Protein AF-0000000087379582 (afdb_homodimer)

Nearest PDB structures (foldseek):
  3cpk-assembly1_A  TM=9.142E-01  e=5.337E-11  Bordetella parapertussis 12822
  2fi9-assembly1_A  TM=9.202E-01  e=1.035E-08  Bartonella henselae str. Houston-1
  2k2e-assembly1_A  TM=7.831E-01  e=1.746E-10  Bordetella pertussis Tohama I
  2gm2-assembly1_A  TM=8.208E-01  e=3.165E-09  Xanthomonas campestris pv. campestris str. ATCC 33913
  2fvt-assembly1_A  TM=8.151E-01  e=2.603E-08  Rhodopseudomonas palustris

InterPro domains:
  IPR007523 NDUFAF3/Mth938 domain-containing protein [PF04430] (20-128)
  IPR007523 NDUFAF3/Mth938 domain-containing protein [PTHR21192] (1-132)
  IPR034095 NADH dehydrogenase [ubiquinone] 1 alpha subcomplex assembly factor 3 [cd05125] (20-130)
  IPR036748 MTH938-like superfamily [G3DSA:3.40.1230.10] (15-131)
  IPR036748 MTH938-like superfamily [SSF64076] (8-130)

Organism: NCBI:txid433684

Secondary structure (DSSP, 8-state):
-------------S-----EEEEETTEEEETTEEEES-EEEETTEEEEE---SGGG--HHHHGGGTSEESPPSEEEEE-SSS-----HHHHHHHHHTT-EEEEE-HHHHHHHHHHHHHTT--EEEEE-------THHHHT-/-------------S-----EEEEETTEEEETTEEEES-EEEETTEEEEE---SGGG--HHHHGGGTSEESPPSEEEEE-SSS-----HHHHHHHHHTT-EEEEE-HHHHHHHHHHHHHTT--EEEEE-------SHHHHT-

pLDDT: mean 84.92, std 22.25, range [19.59, 98.81]

Sequence (282 aa):
MYQRTTVTIMQKEQDNRILIQSYSPQGFNIDGNRVFGPCALLPPAILQWKVGTYKDITEESLSLFHMLEPKIEILVLGTGAKVERINPTVLAMLKKKGIAVEIQDTPNACATFNFLTSERRVAAAALIPPQVSTALDLMREMYQRTTVTIMQKEQDNRILIQSYSPQGFNIDGNRVFGPCALLPPAILQWKVGTYKDITEESLSLFHMLEPKIEILVLGTGAKVERINPTVLAMLKKKGIAVEIQDTPNACATFNFLTSERRVAAAALIPPQVSTALDLMRE

Foldseek 3Di:
DPPPQPFDDDDPDVQLFKAWDDADLQATQINNDTGGFKWKFQTPGIGHQPDAALVRDALVSCVVQLVDDDHAQEEEEAGAQFFDDHDVVSQVVCVVSNYHYHTGHQVVSSVVSNVCRVVVHRYMYIHGGHNPPPPVVVVVD/DPPPQPFDDDDPDPQLFKAWDDADLQATQINNDTGGFKWKFQTPGIGHQPDAALVRDALVSCVVQLVDDDHAQEEEEAGAQFFDDHDVVSQVVCVVSNYHYHTGHQVVSSVVSNVCRVVVHRYMYIHGGHNPPCPVVVVVD

Radius of gyration: 19.37 Å; Cα contacts (8 Å, |Δi|>4): 657; chains: 2; bounding box: 49×62×45 Å

Structure (mmCIF, N/CA/C/O backbone):
data_AF-0000000087379582-model_v1
#
loop_
_entity.id
_entity.type
_entity.pdbx_description
1 polymer 'NADH dehydrogenase'
#
loop_
_atom_site.group_PDB
_atom_site.id
_atom_site.type_symbol
_atom_site.label_atom_id
_atom_site.label_alt_id
_atom_site.label_comp_id
_atom_site.label_asym_id
_atom_site.label_entity_id
_atom_site.label_seq_id
_atom_site.pdbx_PDB_ins_code
_atom_site.Cartn_x
_atom_site.Cartn_y
_atom_site.Cartn_z
_atom_site.occupancy
_atom_site.B_iso_or_equiv
_atom_site.auth_seq_id
_atom_site.auth_comp_id
_atom_site.auth_asym_id
_atom_site.auth_atom_id
_atom_site.pdbx_PDB_model_num
ATOM 1 N N . MET A 1 1 ? -24.25 7.223 1.409 1 19.81 1 MET A N 1
ATOM 2 C CA . MET A 1 1 ? -23.438 8.008 0.487 1 19.81 1 MET A CA 1
ATOM 3 C C . MET A 1 1 ? -22 7.504 0.468 1 19.81 1 MET A C 1
ATOM 5 O O . MET A 1 1 ? -21.312 7.543 1.489 1 19.81 1 MET A O 1
ATOM 9 N N . TYR A 1 2 ? -21.734 6.438 -0.179 1 24.27 2 TYR A N 1
ATOM 10 C CA . TYR A 1 2 ? -20.469 5.715 -0.147 1 24.27 2 TYR A CA 1
ATOM 11 C C . TYR A 1 2 ? -19.328 6.582 -0.672 1 24.27 2 TYR A C 1
ATOM 13 O O . TYR A 1 2 ? -19.453 7.195 -1.733 1 24.27 2 TYR A O 1
ATOM 21 N N . GLN A 1 3 ? -18.797 7.359 0.245 1 27.91 3 GLN A N 1
ATOM 22 C CA . GLN A 1 3 ? -17.719 8.273 -0.139 1 27.91 3 GLN A CA 1
ATOM 23 C C . GLN A 1 3 ? -16.656 7.551 -0.964 1 27.91 3 GLN A C 1
ATOM 25 O O . GLN A 1 3 ? -16.125 6.52 -0.543 1 27.91 3 GLN A O 1
ATOM 30 N N . ARG A 1 4 ? -16.766 7.762 -2.27 1 29.09 4 ARG A N 1
ATOM 31 C CA . ARG A 1 4 ? -16 7.195 -3.373 1 29.09 4 ARG A CA 1
ATOM 32 C C . ARG A 1 4 ? -14.5 7.414 -3.166 1 29.09 4 ARG A C 1
ATOM 34 O O . ARG A 1 4 ? -14.047 8.555 -3.051 1 29.09 4 ARG A O 1
ATOM 41 N N . THR A 1 5 ? -13.984 6.605 -2.41 1 32.38 5 THR A N 1
ATOM 42 C CA . THR A 1 5 ? -12.531 6.703 -2.266 1 32.38 5 THR A CA 1
ATOM 43 C C . THR A 1 5 ? -11.844 6.562 -3.619 1 32.38 5 THR A C 1
ATOM 45 O O . THR A 1 5 ? -11.984 5.535 -4.289 1 32.38 5 THR A O 1
ATOM 48 N N . THR A 1 6 ? -11.734 7.715 -4.344 1 32.22 6 THR A N 1
ATOM 49 C CA . THR A 1 6 ? -11.109 7.645 -5.664 1 32.22 6 THR A CA 1
ATOM 50 C C . THR A 1 6 ? -9.609 7.383 -5.539 1 32.22 6 THR A C 1
ATOM 52 O O . THR A 1 6 ? -8.914 8.078 -4.793 1 32.22 6 THR A O 1
ATOM 55 N N . VAL A 1 7 ? -9.195 6.148 -5.547 1 34.75 7 VAL A N 1
ATOM 56 C CA . VAL A 1 7 ? -7.773 5.852 -5.617 1 34.75 7 VAL A CA 1
ATOM 57 C C . VAL A 1 7 ? -7.254 6.148 -7.023 1 34.75 7 VAL A C 1
ATOM 59 O O . VAL A 1 7 ? -7.832 5.695 -8.016 1 34.75 7 VAL A O 1
ATOM 62 N N . THR A 1 8 ? -6.695 7.387 -7.332 1 37.25 8 THR A N 1
ATOM 63 C CA . THR A 1 8 ? -6.176 7.773 -8.641 1 37.25 8 THR A CA 1
ATOM 64 C C . THR A 1 8 ? -4.844 7.082 -8.922 1 37.25 8 THR A C 1
ATOM 66 O O . THR A 1 8 ? -3.932 7.121 -8.094 1 37.25 8 THR A O 1
ATOM 69 N N . ILE A 1 9 ? -4.887 6.09 -9.734 1 40.5 9 ILE A N 1
ATOM 70 C CA . ILE A 1 9 ? -3.721 5.406 -10.289 1 40.5 9 ILE A CA 1
ATOM 71 C C . ILE A 1 9 ? -2.922 6.367 -11.156 1 40.5 9 ILE A C 1
ATOM 73 O O . ILE A 1 9 ? -3.494 7.102 -11.969 1 40.5 9 ILE A O 1
ATOM 77 N N . MET A 1 10 ? -1.881 6.938 -10.688 1 40.59 10 MET A N 1
ATOM 78 C CA . MET A 1 10 ? -1.075 7.867 -11.477 1 40.59 10 MET A CA 1
ATOM 79 C C . MET A 1 10 ? -0.376 7.145 -12.625 1 40.59 10 MET A C 1
ATOM 81 O O . MET A 1 10 ? 0.04 5.992 -12.477 1 40.59 10 MET A O 1
ATOM 85 N N . GLN A 1 11 ? -0.833 7.43 -13.75 1 41.09 11 GLN A N 1
ATOM 86 C CA . GLN A 1 11 ? -0.329 7.016 -15.055 1 41.09 11 GLN A CA 1
ATOM 87 C C . GLN A 1 11 ? 1.17 7.273 -15.172 1 41.09 11 GLN A C 1
ATOM 89 O O . GLN A 1 11 ? 1.696 8.203 -14.555 1 41.09 11 GLN A O 1
ATOM 94 N N . LYS A 1 12 ? 1.808 6.27 -15.852 1 42.56 12 LYS A N 1
ATOM 95 C CA . LYS A 1 12 ? 3.193 6.246 -16.312 1 42.56 12 LYS A CA 1
ATOM 96 C C . LYS A 1 12 ? 3.602 7.59 -16.906 1 42.56 12 LYS A C 1
ATOM 98 O O . LYS A 1 12 ? 3.402 7.84 -18.094 1 42.56 12 LYS A O 1
ATOM 103 N N . GLU A 1 13 ? 2.98 8.617 -16.547 1 42.88 13 GLU A N 1
ATOM 104 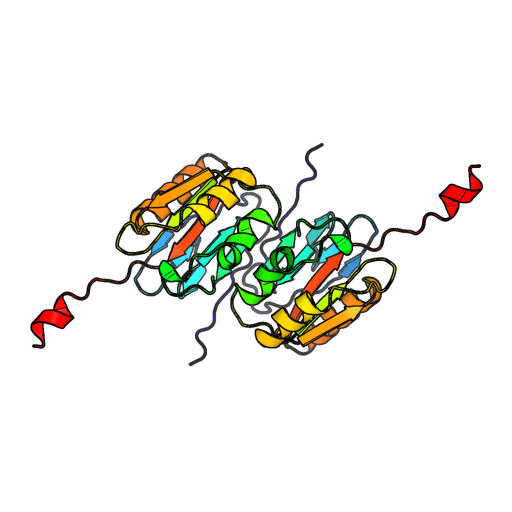C CA . GLU A 1 13 ? 3.699 9.648 -17.281 1 42.88 13 GLU A CA 1
ATOM 105 C C . GLU A 1 13 ? 5.168 9.695 -16.875 1 42.88 13 GLU A C 1
ATOM 107 O O . GLU A 1 13 ? 5.531 9.234 -15.789 1 42.88 13 GLU A O 1
ATOM 112 N N . GLN A 1 14 ? 6.094 10.055 -17.797 1 49.22 14 GLN A N 1
ATOM 113 C CA . GLN A 1 14 ? 7.535 10.273 -17.719 1 49.22 14 GLN A CA 1
ATOM 114 C C . GLN A 1 14 ? 7.938 10.812 -16.344 1 49.22 14 GLN A C 1
ATOM 116 O O . GLN A 1 14 ? 9.031 10.531 -15.859 1 49.22 14 GLN A O 1
ATOM 121 N N . ASP A 1 15 ? 7.098 11.617 -15.68 1 56.16 15 ASP A N 1
ATOM 122 C CA . ASP A 1 15 ? 7.473 12.227 -14.406 1 56.16 15 ASP A CA 1
ATOM 123 C C . ASP A 1 15 ? 6.648 11.641 -13.258 1 56.16 15 ASP A C 1
ATOM 125 O O . ASP A 1 15 ? 5.438 11.844 -13.188 1 56.16 15 ASP A O 1
ATOM 129 N N . ASN A 1 16 ? 7.055 10.539 -12.609 1 63.5 16 ASN A N 1
ATOM 130 C CA . ASN A 1 16 ? 6.504 9.766 -11.5 1 63.5 16 ASN A CA 1
ATOM 131 C C . ASN A 1 16 ? 6.309 10.633 -10.258 1 63.5 16 ASN A C 1
ATOM 133 O O . ASN A 1 16 ? 6.141 10.109 -9.156 1 63.5 16 ASN A O 1
ATOM 137 N N . ARG A 1 17 ? 6.363 11.969 -10.633 1 76.81 17 ARG A N 1
ATOM 138 C CA . ARG A 1 17 ? 6.273 12.852 -9.477 1 76.81 17 ARG A CA 1
ATOM 139 C C . ARG A 1 17 ? 4.828 13.273 -9.219 1 76.81 17 ARG A C 1
ATOM 141 O O . ARG A 1 17 ? 4.051 13.445 -10.156 1 76.81 17 ARG A O 1
ATOM 148 N N . ILE A 1 18 ? 4.434 13.188 -7.945 1 88.38 18 ILE A N 1
ATOM 149 C CA . ILE A 1 18 ? 3.129 13.703 -7.547 1 88.38 18 ILE A CA 1
ATOM 150 C C . ILE A 1 18 ? 3.312 14.898 -6.613 1 88.38 18 ILE A C 1
ATOM 152 O O . ILE A 1 18 ? 4.262 14.938 -5.828 1 88.38 18 ILE A O 1
ATOM 156 N N . LEU A 1 19 ? 2.488 15.906 -6.859 1 93.69 19 LEU A N 1
ATOM 157 C CA . LEU A 1 19 ? 2.545 17.109 -6.031 1 93.69 19 LEU A CA 1
ATOM 158 C C . LEU A 1 19 ? 1.223 17.328 -5.309 1 93.69 19 LEU A C 1
ATOM 160 O O . LEU A 1 19 ? 0.152 17.156 -5.895 1 93.69 19 LEU A O 1
ATOM 164 N N . ILE A 1 20 ? 1.386 17.625 -4.082 1 96.69 20 ILE A N 1
ATOM 165 C CA . ILE A 1 20 ? 0.205 18.016 -3.318 1 96.69 20 ILE A CA 1
ATOM 166 C C . ILE A 1 20 ? -0.175 19.453 -3.654 1 96.69 20 ILE A C 1
ATOM 168 O O . ILE A 1 20 ? 0.582 20.391 -3.369 1 96.69 20 ILE A O 1
ATOM 172 N N . GLN A 1 21 ? -1.342 19.594 -4.145 1 96.75 21 GLN A N 1
ATOM 173 C CA . GLN A 1 21 ? -1.765 20.922 -4.605 1 96.75 21 GLN A CA 1
ATOM 174 C C . GLN A 1 21 ? -2.5 21.672 -3.506 1 96.75 21 GLN A C 1
ATOM 176 O O . GLN A 1 21 ? -2.361 22.891 -3.385 1 96.75 21 GLN A O 1
ATOM 181 N N . SER A 1 22 ? -3.314 20.922 -2.764 1 97.56 22 SER A N 1
ATOM 182 C CA . SER A 1 22 ? -4.062 21.562 -1.686 1 97.56 22 SER A CA 1
ATOM 183 C C . SER A 1 22 ? -4.504 20.547 -0.64 1 97.56 22 SER A C 1
ATOM 185 O O . SER A 1 22 ? -4.406 19.328 -0.863 1 97.56 22 SER A O 1
ATOM 187 N N . TYR A 1 23 ? -4.906 21.078 0.518 1 97.44 23 TYR A N 1
ATOM 188 C CA . TYR A 1 23 ? -5.453 20.281 1.607 1 97.44 23 TYR A CA 1
ATOM 189 C C . TYR A 1 23 ? -6.617 21 2.279 1 97.44 23 TYR A C 1
ATOM 191 O O . TYR A 1 23 ? -6.73 22.219 2.191 1 97.44 23 TYR A O 1
ATOM 199 N N . SER A 1 24 ? -7.461 20.25 2.869 1 95.75 24 SER A N 1
ATOM 200 C CA . SER A 1 24 ? -8.609 20.719 3.643 1 95.75 24 SER A CA 1
ATOM 201 C C . SER A 1 24 ? -8.969 19.719 4.746 1 95.75 24 SER A C 1
ATOM 203 O O . SER A 1 24 ? -8.391 18.641 4.82 1 95.75 24 SER A O 1
ATOM 205 N N . PRO A 1 25 ? -9.844 20.062 5.633 1 94.94 25 PRO A N 1
ATOM 206 C CA . PRO A 1 25 ? -10.273 19.094 6.648 1 94.94 25 PRO A CA 1
ATOM 207 C C . PRO A 1 25 ? -10.859 17.812 6.047 1 94.94 25 PRO A C 1
ATOM 209 O O . PRO A 1 25 ? -10.914 16.781 6.719 1 94.94 25 PRO A O 1
ATOM 212 N N . GLN A 1 26 ? -11.273 17.938 4.773 1 93.44 26 GLN A N 1
ATOM 213 C CA . GLN A 1 26 ? -11.906 16.781 4.133 1 93.44 26 GLN A CA 1
ATOM 214 C C . GLN A 1 26 ? -10.867 15.867 3.492 1 93.44 26 GLN A C 1
ATOM 216 O O . GLN A 1 26 ? -11.141 14.688 3.254 1 93.44 26 GLN A O 1
ATOM 221 N N . GLY A 1 27 ? -9.766 16.469 3.1 1 95.75 27 GLY A N 1
ATOM 222 C CA . GLY A 1 27 ? -8.766 15.641 2.449 1 95.75 27 GLY A CA 1
ATOM 223 C C . GLY A 1 27 ? -7.762 16.438 1.636 1 95.75 27 GLY A C 1
ATOM 224 O O . GLY A 1 27 ? -7.332 17.516 2.055 1 95.75 27 GLY A O 1
ATOM 225 N N . PHE A 1 28 ? -7.34 15.805 0.505 1 94 28 PHE A N 1
ATOM 226 C CA . PHE A 1 28 ? -6.215 16.359 -0.241 1 94 28 PHE A CA 1
ATOM 227 C C . PHE A 1 28 ? -6.508 16.375 -1.736 1 94 28 PHE A C 1
ATOM 229 O O . PHE A 1 28 ? -7.297 15.555 -2.225 1 94 28 PHE A O 1
ATOM 236 N N . ASN A 1 29 ? -5.969 17.344 -2.383 1 92.31 29 ASN A N 1
ATOM 237 C CA . ASN A 1 29 ? -5.867 17.375 -3.838 1 92.31 29 ASN A CA 1
ATOM 238 C C . ASN A 1 29 ? -4.434 17.125 -4.301 1 92.31 29 ASN A C 1
ATOM 240 O O . ASN A 1 29 ? -3.551 17.953 -4.066 1 92.31 29 ASN A O 1
ATOM 244 N N . ILE A 1 30 ? -4.207 15.961 -4.848 1 92.44 30 ILE A N 1
ATOM 245 C CA . ILE A 1 30 ? -2.873 15.547 -5.266 1 92.44 30 ILE A CA 1
ATOM 246 C C . ILE A 1 30 ? -2.812 15.453 -6.785 1 92.44 30 ILE A C 1
ATOM 248 O O . ILE A 1 30 ? -3.326 14.508 -7.379 1 92.44 30 ILE A O 1
ATOM 252 N N . ASP A 1 31 ? -2.127 16.391 -7.344 1 87.56 31 ASP A N 1
ATOM 253 C CA . ASP A 1 31 ? -1.974 16.438 -8.797 1 87.56 31 ASP A CA 1
ATOM 254 C C . ASP A 1 31 ? -3.324 16.312 -9.492 1 87.56 31 ASP A C 1
ATOM 256 O O . ASP A 1 31 ? -3.475 15.531 -10.438 1 87.56 31 ASP A O 1
ATOM 260 N N . GLY A 1 32 ? -4.281 16.938 -8.883 1 83.12 32 GLY A N 1
ATOM 261 C CA . GLY A 1 32 ? -5.609 16.969 -9.477 1 83.12 32 GLY A CA 1
ATOM 262 C C . GLY A 1 32 ? -6.5 15.828 -9.016 1 83.12 32 GLY A C 1
ATOM 263 O O . GLY A 1 32 ? -7.688 15.789 -9.344 1 83.12 32 GLY A O 1
ATOM 264 N N . ASN A 1 33 ? -5.934 14.922 -8.289 1 83.19 33 ASN A N 1
ATOM 265 C CA . ASN A 1 33 ? -6.711 13.828 -7.711 1 83.19 33 ASN A CA 1
ATOM 266 C C . ASN A 1 33 ? -7.145 14.148 -6.285 1 83.19 33 ASN A C 1
ATOM 268 O O . ASN A 1 33 ? -6.305 14.406 -5.418 1 83.19 33 ASN A O 1
ATOM 272 N N . ARG A 1 34 ? -8.453 14.016 -6.094 1 87.25 34 ARG A N 1
ATOM 273 C CA . ARG A 1 34 ? -8.969 14.281 -4.758 1 87.25 34 ARG A CA 1
ATOM 274 C C . ARG A 1 34 ? -8.969 13.016 -3.906 1 87.25 34 ARG A C 1
ATOM 276 O O . ARG A 1 34 ? -9.43 11.961 -4.352 1 87.25 34 ARG A O 1
ATOM 283 N N . VAL A 1 35 ? -8.391 13.156 -2.766 1 89.81 35 VAL A N 1
ATOM 284 C CA . VAL A 1 35 ? -8.414 12.062 -1.796 1 89.81 35 VAL A CA 1
ATOM 285 C C . VAL A 1 35 ? -9.148 12.516 -0.534 1 89.81 35 VAL A C 1
ATOM 287 O O . VAL A 1 35 ? -8.75 13.484 0.113 1 89.81 35 VAL A O 1
ATOM 290 N N . PHE A 1 36 ? -10.242 11.766 -0.234 1 90.25 36 PHE A N 1
ATOM 291 C CA . PHE A 1 36 ? -10.992 12.062 0.981 1 90.25 36 PHE A CA 1
ATOM 292 C C . PHE A 1 36 ? -10.391 11.344 2.182 1 90.25 36 PHE A C 1
ATOM 294 O O . PHE A 1 36 ? -10.102 10.148 2.113 1 90.25 36 PHE A O 1
ATOM 301 N N . GLY A 1 37 ? -10.148 12.125 3.195 1 92.44 37 GLY A N 1
ATOM 302 C CA . GLY A 1 37 ? -9.578 11.531 4.398 1 92.44 37 GLY A CA 1
ATOM 303 C C . GLY A 1 37 ? -8.07 11.414 4.352 1 92.44 37 GLY A C 1
ATOM 304 O O . GLY A 1 37 ? -7.414 12.102 3.564 1 92.44 37 GLY A O 1
ATOM 305 N N . PRO A 1 38 ? -7.543 10.648 5.258 1 96.12 38 PRO A N 1
ATOM 306 C CA . PRO A 1 38 ? -6.094 10.445 5.281 1 96.12 38 PRO A CA 1
ATOM 307 C C . PRO A 1 38 ? -5.578 9.727 4.035 1 96.12 38 PRO A C 1
ATOM 309 O O . PRO A 1 38 ? -6.324 8.977 3.396 1 96.12 38 PRO A O 1
ATOM 312 N N . CYS A 1 39 ? -4.348 9.969 3.713 1 95.56 39 CYS A N 1
ATOM 313 C CA . CYS A 1 39 ? -3.828 9.344 2.504 1 95.56 39 CYS A CA 1
ATOM 314 C C . CYS A 1 39 ? -2.377 8.922 2.691 1 95.56 39 CYS A C 1
ATOM 316 O O . CYS A 1 39 ? -1.682 9.438 3.566 1 95.56 39 CYS A O 1
ATOM 318 N N . ALA A 1 40 ? -1.99 7.875 1.985 1 95.5 40 ALA A N 1
ATOM 319 C CA . ALA A 1 40 ? -0.62 7.391 1.845 1 95.5 40 ALA A CA 1
ATOM 320 C C . ALA A 1 40 ? -0.089 7.645 0.437 1 95.5 40 ALA A C 1
ATOM 322 O O . ALA A 1 40 ? -0.664 7.172 -0.546 1 95.5 40 ALA A O 1
ATOM 323 N N . LEU A 1 41 ? 1.008 8.383 0.387 1 94.75 41 LEU A N 1
ATOM 324 C CA . LEU A 1 41 ? 1.604 8.719 -0.901 1 94.75 41 LEU A CA 1
ATOM 325 C C . LEU A 1 41 ? 2.906 7.953 -1.113 1 94.75 41 LEU A C 1
ATOM 327 O O . LEU A 1 41 ? 3.867 8.133 -0.364 1 94.75 41 LEU A O 1
ATOM 331 N N . LEU A 1 42 ? 2.906 7.035 -1.979 1 91.62 42 LEU A N 1
ATOM 332 C CA . LEU A 1 42 ? 4.062 6.305 -2.49 1 91.62 42 LEU A CA 1
ATOM 333 C C . LEU A 1 42 ? 4.219 6.516 -3.992 1 91.62 42 LEU A C 1
ATOM 335 O O . LEU A 1 42 ? 3.85 5.648 -4.785 1 91.62 42 LEU A O 1
ATOM 339 N N . PRO A 1 43 ? 4.805 7.594 -4.348 1 85.38 43 PRO A N 1
ATOM 340 C CA . PRO A 1 43 ? 4.762 7.973 -5.762 1 85.38 43 PRO A CA 1
ATOM 341 C C . PRO A 1 43 ? 5.207 6.844 -6.691 1 85.38 43 PRO A C 1
ATOM 343 O O . PRO A 1 43 ? 6.184 6.148 -6.395 1 85.38 43 PRO A O 1
ATOM 346 N N . PRO A 1 44 ? 4.539 6.668 -7.691 1 82.94 44 PRO A N 1
ATOM 347 C CA . PRO A 1 44 ? 3.436 7.508 -8.164 1 82.94 44 PRO A CA 1
ATOM 348 C C . PRO A 1 44 ? 2.092 7.121 -7.551 1 82.94 44 PRO A C 1
ATOM 350 O O . PRO A 1 44 ? 1.057 7.68 -7.922 1 82.94 44 PRO A O 1
ATOM 353 N N . ALA A 1 45 ? 1.99 6.234 -6.59 1 86.75 45 ALA A N 1
ATOM 354 C CA . ALA A 1 45 ? 0.745 5.73 -6.016 1 86.75 45 ALA A CA 1
ATOM 355 C C . ALA A 1 45 ? 0.159 6.73 -5.023 1 86.75 45 ALA A C 1
ATOM 357 O O . ALA A 1 45 ? 0.879 7.277 -4.184 1 86.75 45 ALA A O 1
ATOM 358 N N . ILE A 1 46 ? -1.112 7.023 -5.254 1 91.06 46 ILE A N 1
ATOM 359 C CA . ILE A 1 46 ? -1.926 7.793 -4.32 1 91.06 46 ILE A CA 1
ATOM 360 C C . ILE A 1 46 ? -2.984 6.891 -3.691 1 91.06 46 ILE A C 1
ATOM 362 O O . ILE A 1 46 ? -3.895 6.422 -4.379 1 91.06 46 ILE A O 1
ATOM 366 N N . LEU A 1 47 ? -2.857 6.684 -2.363 1 90.5 47 LEU A N 1
ATOM 367 C CA . LEU A 1 47 ? -3.703 5.684 -1.72 1 90.5 47 LEU A CA 1
ATOM 368 C C . LEU A 1 47 ? -4.484 6.297 -0.562 1 90.5 47 LEU A C 1
ATOM 370 O O . LEU A 1 47 ? -3.986 7.191 0.125 1 90.5 47 LEU A O 1
ATOM 374 N N . GLN A 1 48 ? -5.734 5.812 -0.396 1 90.88 48 GLN A N 1
ATOM 375 C CA . GLN A 1 48 ? -6.473 6.199 0.801 1 90.88 48 GLN A CA 1
ATOM 376 C C . GLN A 1 48 ? -6.055 5.355 2.002 1 90.88 48 GLN A C 1
ATOM 378 O O . GLN A 1 48 ? -6.094 4.125 1.948 1 90.88 48 GLN A O 1
ATOM 383 N N . TRP A 1 49 ? -5.637 6.016 2.994 1 94.94 49 TRP A N 1
ATOM 384 C CA . TRP A 1 49 ? -5.043 5.41 4.18 1 94.94 49 TRP A CA 1
ATOM 385 C C . TRP A 1 49 ? -6.094 5.195 5.266 1 94.94 49 TRP A C 1
ATOM 387 O O . TRP A 1 49 ? -6.848 6.113 5.598 1 94.94 49 TRP A O 1
ATOM 397 N N . LYS A 1 50 ? -6.172 3.951 5.742 1 93.62 50 LYS A N 1
ATOM 398 C CA . LYS A 1 50 ? -7.211 3.602 6.711 1 93.62 50 LYS A CA 1
ATOM 399 C C . LYS A 1 50 ? -6.766 3.936 8.133 1 93.62 50 LYS A C 1
ATOM 401 O O . LYS A 1 50 ? -6.605 3.041 8.969 1 93.62 50 LYS A O 1
ATOM 406 N N . VAL A 1 51 ? -6.539 5.176 8.352 1 95.44 51 VAL A N 1
ATOM 407 C CA . VAL A 1 51 ? -6.195 5.73 9.656 1 95.44 51 VAL A CA 1
ATOM 408 C C . VAL A 1 51 ? -7.113 6.91 9.969 1 95.44 51 VAL A C 1
ATOM 410 O O . VAL A 1 51 ? -7.422 7.719 9.094 1 95.44 51 VAL A O 1
ATOM 413 N N . GLY A 1 52 ? -7.586 6.965 11.195 1 92.38 52 GLY A N 1
ATOM 414 C CA . GLY A 1 52 ? -8.445 8.062 11.602 1 92.38 52 GLY A CA 1
ATOM 415 C C . GLY A 1 52 ? -7.684 9.219 12.227 1 92.38 52 GLY A C 1
ATOM 416 O O . GLY A 1 52 ? -7.828 10.367 11.789 1 92.38 52 GLY A O 1
ATOM 417 N N . THR A 1 53 ? -6.93 8.961 13.258 1 94.19 53 THR A N 1
ATOM 418 C CA . THR A 1 53 ? -6.137 9.945 13.977 1 94.19 53 THR A CA 1
ATOM 419 C C . THR A 1 53 ? -4.703 9.461 14.164 1 94.19 53 THR A C 1
ATOM 421 O O . THR A 1 53 ? -4.371 8.328 13.797 1 94.19 53 THR A O 1
ATOM 424 N N . TYR A 1 54 ? -3.91 10.305 14.734 1 95.69 54 TYR A N 1
ATOM 425 C CA . TYR A 1 54 ? -2.514 9.961 14.977 1 95.69 54 TYR A CA 1
ATOM 426 C C . TYR A 1 54 ? -2.396 8.773 15.914 1 95.69 54 TYR A C 1
ATOM 428 O O . TYR A 1 54 ? -1.378 8.078 15.93 1 95.69 54 TYR A O 1
ATOM 436 N N . LYS A 1 55 ? -3.42 8.523 16.688 1 96.19 55 LYS A N 1
ATOM 437 C CA . LYS A 1 55 ? -3.404 7.406 17.625 1 96.19 55 LYS A CA 1
ATOM 438 C C . LYS A 1 55 ? -3.449 6.074 16.891 1 96.19 55 LYS A C 1
ATOM 440 O O . LYS A 1 55 ? -3.078 5.035 17.453 1 96.19 55 LYS A O 1
ATOM 445 N N . ASP A 1 56 ? -3.846 6.105 15.672 1 96.44 56 ASP A N 1
ATOM 446 C CA . ASP A 1 56 ? -3.979 4.902 14.859 1 96.44 56 ASP A CA 1
ATOM 447 C C . ASP A 1 56 ? -2.693 4.617 14.086 1 96.44 56 ASP A C 1
ATOM 449 O O . ASP A 1 56 ? -2.637 3.678 13.289 1 96.44 56 ASP A O 1
ATOM 453 N N . ILE A 1 57 ? -1.725 5.434 14.25 1 97.75 57 ILE A N 1
ATOM 454 C CA . ILE A 1 57 ? -0.437 5.215 13.602 1 97.75 57 ILE A CA 1
ATOM 455 C C . ILE A 1 57 ? 0.374 4.191 14.391 1 97.75 57 ILE A C 1
ATOM 457 O O . ILE A 1 57 ? 0.854 4.484 15.492 1 97.75 57 ILE A O 1
ATOM 461 N N . THR A 1 58 ? 0.475 3.051 13.891 1 97.56 58 THR A N 1
ATOM 462 C CA . THR A 1 58 ? 1.147 1.901 14.484 1 97.56 58 THR A CA 1
ATOM 463 C C . THR A 1 58 ? 2.117 1.27 13.492 1 97.56 58 THR A C 1
ATOM 465 O O . THR A 1 58 ? 2.217 1.713 12.352 1 97.56 58 THR A O 1
ATOM 468 N N . GLU A 1 59 ? 2.797 0.252 13.93 1 97.06 59 GLU A N 1
ATOM 469 C CA . GLU A 1 59 ? 3.654 -0.5 13.023 1 97.06 59 GLU A CA 1
ATOM 470 C C . GLU A 1 59 ? 2.85 -1.09 11.867 1 97.06 59 GLU A C 1
ATOM 472 O O . GLU A 1 59 ? 3.287 -1.052 10.711 1 97.06 59 GLU A O 1
ATOM 477 N N . GLU A 1 60 ? 1.725 -1.544 12.227 1 96.38 60 GLU A N 1
ATOM 478 C CA . GLU A 1 60 ? 0.855 -2.166 11.227 1 96.38 60 GLU A CA 1
ATOM 479 C C . GLU A 1 60 ? 0.417 -1.156 10.172 1 96.38 60 GLU A C 1
ATOM 481 O O . GLU A 1 60 ? 0.498 -1.431 8.977 1 96.38 60 GLU A O 1
ATOM 486 N N . SER A 1 61 ? 0.034 0.054 10.602 1 97.12 61 SER A N 1
ATOM 487 C CA . SER A 1 61 ? -0.499 1.051 9.68 1 97.12 61 SER A CA 1
ATOM 488 C C . SER A 1 61 ? 0.608 1.663 8.828 1 97.12 61 SER A C 1
ATOM 490 O O . SER A 1 61 ? 0.338 2.254 7.781 1 97.12 61 SER A O 1
ATOM 492 N N . LEU A 1 62 ? 1.891 1.474 9.297 1 98.06 62 LEU A N 1
ATOM 493 C CA . LEU A 1 62 ? 2.996 2.08 8.562 1 98.06 62 LEU A CA 1
ATOM 494 C C . LEU A 1 62 ? 3.764 1.026 7.77 1 98.06 62 LEU A C 1
ATOM 496 O O . LEU A 1 62 ? 4.664 1.36 6.996 1 98.06 62 LEU A O 1
ATOM 500 N N . SER A 1 63 ? 3.334 -0.219 7.824 1 96.69 63 SER A N 1
ATOM 501 C CA . SER A 1 63 ? 4.109 -1.302 7.227 1 96.69 63 SER A CA 1
ATOM 502 C C . SER A 1 63 ? 4.133 -1.189 5.703 1 96.69 63 SER A C 1
ATOM 504 O O . SER A 1 63 ? 5.098 -1.608 5.062 1 96.69 63 SER A O 1
ATOM 506 N N . LEU A 1 64 ? 3.121 -0.642 5.121 1 94.06 64 LEU A N 1
ATOM 507 C CA . LEU A 1 64 ? 3.066 -0.524 3.668 1 94.06 64 LEU A CA 1
ATOM 508 C C . LEU A 1 64 ? 4.281 0.225 3.137 1 94.06 64 LEU A C 1
ATOM 510 O O . LEU A 1 64 ? 4.746 -0.042 2.025 1 94.06 64 LEU A O 1
ATOM 514 N N . PHE A 1 65 ? 4.902 1.083 3.93 1 96.81 65 PHE A N 1
ATOM 515 C CA . PHE A 1 65 ? 5.969 1.95 3.443 1 96.81 65 PHE A CA 1
ATOM 516 C C . PHE A 1 65 ? 7.281 1.187 3.336 1 96.81 65 PHE A C 1
ATOM 518 O O . PHE A 1 65 ? 8.211 1.627 2.654 1 96.81 65 PHE A O 1
ATOM 525 N N . HIS A 1 66 ? 7.344 0.073 4.047 1 96.06 66 HIS A N 1
ATOM 526 C CA . HIS A 1 66 ? 8.562 -0.708 3.889 1 96.06 66 HIS A CA 1
ATOM 527 C C . HIS A 1 66 ? 8.281 -2.045 3.213 1 96.06 66 HIS A C 1
ATOM 529 O O . HIS A 1 66 ? 9.195 -2.842 2.992 1 96.06 66 HIS A O 1
ATOM 535 N N . MET A 1 67 ? 7.031 -2.277 2.801 1 94.69 67 MET A N 1
ATOM 536 C CA . MET A 1 67 ? 6.695 -3.535 2.143 1 94.69 67 MET A CA 1
ATOM 537 C C . MET A 1 67 ? 6.543 -3.34 0.638 1 94.69 67 MET A C 1
ATOM 539 O O . MET A 1 67 ? 6.168 -4.27 -0.079 1 94.69 67 MET A O 1
ATOM 543 N N . LEU A 1 68 ? 6.777 -2.172 0.206 1 91.38 68 LEU A N 1
ATOM 544 C CA . LEU A 1 68 ? 6.688 -1.866 -1.218 1 91.38 68 LEU A CA 1
ATOM 545 C C . LEU A 1 68 ? 8.023 -1.359 -1.748 1 91.38 68 LEU A C 1
ATOM 547 O O . LEU A 1 68 ? 8.875 -0.905 -0.975 1 91.38 68 LEU A O 1
ATOM 551 N N . GLU A 1 69 ? 8.188 -1.57 -3.014 1 88.94 69 GLU A N 1
ATOM 552 C CA . GLU A 1 69 ? 9.359 -1.059 -3.725 1 88.94 69 GLU A CA 1
AT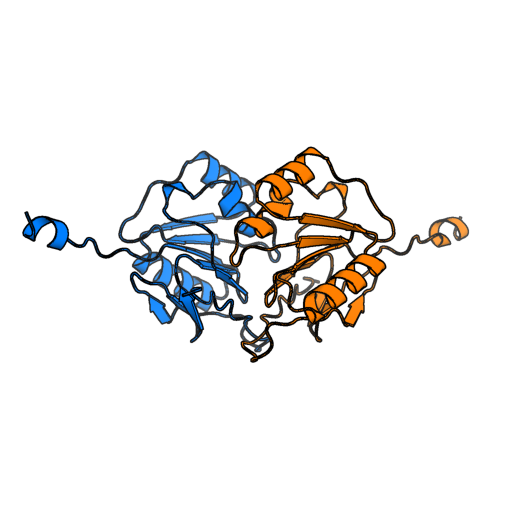OM 553 C C . GLU A 1 69 ? 8.984 0.119 -4.621 1 88.94 69 GLU A C 1
ATOM 555 O O . GLU A 1 69 ? 7.875 0.174 -5.152 1 88.94 69 GLU A O 1
ATOM 560 N N . PRO A 1 70 ? 9.984 1.038 -4.797 1 88.38 70 PRO A N 1
ATOM 561 C CA . PRO A 1 70 ? 11.359 1.05 -4.289 1 88.38 70 PRO A CA 1
ATOM 562 C C . PRO A 1 70 ? 11.438 1.443 -2.814 1 88.38 70 PRO A C 1
ATOM 564 O O . PRO A 1 70 ? 10.477 1.984 -2.262 1 88.38 70 PRO A O 1
ATOM 567 N N . LYS A 1 71 ? 12.594 1.212 -2.258 1 92.12 71 LY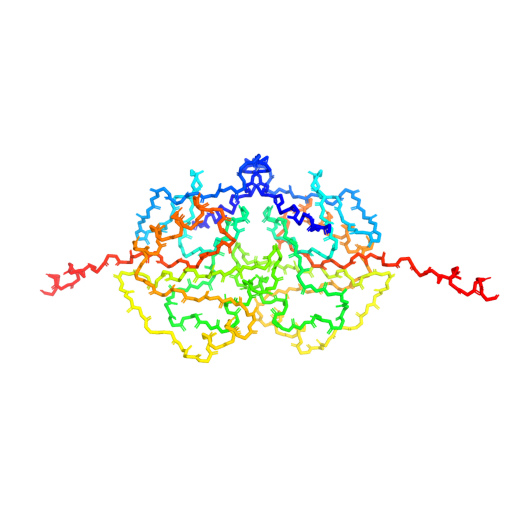S A N 1
ATOM 568 C CA . LYS A 1 71 ? 12.82 1.58 -0.863 1 92.12 71 LYS A CA 1
ATOM 569 C C . LYS A 1 71 ? 12.75 3.094 -0.675 1 92.12 71 LYS A C 1
ATOM 571 O O . LYS A 1 71 ? 13.43 3.844 -1.382 1 92.12 71 LYS A O 1
ATOM 576 N N . ILE A 1 72 ? 11.922 3.467 0.208 1 95.25 72 ILE A N 1
ATOM 577 C CA . ILE A 1 72 ? 11.758 4.879 0.542 1 95.25 72 ILE A CA 1
ATOM 578 C C . ILE A 1 72 ? 12.938 5.344 1.396 1 95.25 72 ILE A C 1
ATOM 580 O O . ILE A 1 72 ? 13.375 4.629 2.299 1 95.25 72 ILE A O 1
ATOM 584 N N . GLU A 1 73 ? 13.438 6.527 1.099 1 97.5 73 GLU A N 1
ATOM 585 C CA . GLU A 1 73 ? 14.508 7.137 1.887 1 97.5 73 GLU A CA 1
ATOM 586 C C . GLU A 1 73 ? 13.945 7.863 3.107 1 97.5 73 GLU A C 1
ATOM 588 O O . GLU A 1 73 ? 14.531 7.812 4.188 1 97.5 73 GLU A O 1
ATOM 593 N N . ILE A 1 74 ? 12.859 8.461 2.896 1 98.5 74 ILE A N 1
ATOM 594 C CA . ILE A 1 74 ? 12.297 9.297 3.953 1 98.5 74 ILE A CA 1
ATOM 595 C C . ILE A 1 74 ? 10.773 9.258 3.883 1 98.5 74 ILE A C 1
ATOM 597 O O . ILE A 1 74 ? 10.195 9.305 2.793 1 98.5 74 ILE A O 1
ATOM 601 N N . LEU A 1 75 ? 10.117 9.102 5.02 1 98.75 75 LEU A N 1
ATOM 602 C CA . LEU A 1 75 ? 8.672 9.211 5.188 1 98.75 75 LEU A CA 1
ATOM 603 C C . LEU A 1 75 ? 8.305 10.492 5.926 1 98.75 75 LEU A C 1
ATOM 605 O O . LEU A 1 75 ? 8.773 10.727 7.043 1 98.75 75 LEU A O 1
ATOM 609 N N . VAL A 1 76 ? 7.469 11.328 5.273 1 98.81 76 VAL A N 1
ATOM 610 C CA . VAL A 1 76 ? 6.945 12.523 5.926 1 98.81 76 VAL A CA 1
ATOM 611 C C . VAL A 1 76 ? 5.57 12.227 6.523 1 98.81 76 VAL A C 1
ATOM 613 O O . VAL A 1 76 ? 4.641 11.852 5.805 1 98.81 76 VAL A O 1
ATOM 616 N N . LEU A 1 77 ? 5.469 12.375 7.828 1 98.81 77 LEU A N 1
ATOM 617 C CA . LEU A 1 77 ? 4.211 12.148 8.531 1 98.81 77 LEU A CA 1
ATOM 618 C C . LEU A 1 77 ? 3.518 13.469 8.844 1 98.81 77 LEU A C 1
ATOM 620 O O . LEU A 1 77 ? 4.078 14.32 9.539 1 98.81 77 LEU A O 1
ATOM 624 N N . GLY A 1 78 ? 2.342 13.641 8.25 1 98.75 78 GLY A N 1
ATOM 625 C CA . GLY A 1 78 ? 1.474 14.742 8.625 1 98.75 78 GLY A CA 1
ATOM 626 C C . GLY A 1 78 ? 0.416 14.359 9.641 1 98.75 78 GLY A C 1
ATOM 627 O O . GLY A 1 78 ? -0.549 13.664 9.312 1 98.75 78 GLY A O 1
ATOM 628 N N . THR A 1 79 ? 0.478 14.906 10.82 1 98.5 79 THR A N 1
ATOM 629 C CA . THR A 1 79 ? -0.314 14.375 11.922 1 98.5 79 THR A CA 1
ATOM 630 C C . THR A 1 79 ? -1.576 15.203 12.141 1 98.5 79 THR A C 1
ATOM 632 O O . THR A 1 79 ? -2.262 15.055 13.148 1 98.5 79 THR A O 1
ATOM 635 N N . GLY A 1 80 ? -1.934 16.047 11.195 1 97.56 80 GLY A N 1
ATOM 636 C CA . GLY A 1 80 ? -3.115 16.891 11.32 1 97.56 80 GLY A CA 1
ATOM 637 C C . GLY A 1 80 ? -2.789 18.344 11.57 1 97.56 80 GLY A C 1
ATOM 638 O O . GLY A 1 80 ? -1.833 18.875 11 1 97.56 80 GLY A O 1
ATOM 639 N N . ALA A 1 81 ? -3.645 19.047 12.406 1 96.81 81 ALA A N 1
ATOM 640 C CA . ALA A 1 81 ? -3.514 20.484 12.672 1 96.81 81 ALA A CA 1
ATOM 641 C C . ALA A 1 81 ? -2.305 20.766 13.562 1 96.81 81 ALA A C 1
ATOM 643 O O . ALA A 1 81 ? -1.758 21.875 13.547 1 96.81 81 ALA A O 1
ATOM 644 N N . LYS A 1 82 ? -1.88 19.75 14.273 1 96.88 82 LYS A N 1
ATOM 645 C CA . LYS A 1 82 ? -0.755 19.875 15.195 1 96.88 82 LYS A CA 1
ATOM 646 C C . LYS A 1 82 ? 0.255 18.75 15 1 96.88 82 LYS A C 1
ATOM 648 O O . LYS A 1 82 ? -0.061 17.719 14.398 1 96.88 82 LYS A O 1
ATOM 653 N N . VAL A 1 83 ? 1.421 19.016 15.516 1 98.19 83 VAL A N 1
ATOM 654 C CA . VAL A 1 83 ? 2.432 17.969 15.555 1 98.19 83 VAL A CA 1
ATOM 655 C C . VAL A 1 83 ? 2.16 17.031 16.734 1 98.19 83 VAL A C 1
ATOM 657 O O . VAL A 1 83 ? 2.123 17.469 17.875 1 98.19 83 VAL A O 1
ATOM 660 N N . GLU A 1 84 ? 1.928 15.773 16.422 1 97.88 84 GLU A N 1
ATOM 661 C CA . GLU A 1 84 ? 1.635 14.805 17.484 1 97.88 84 GLU A CA 1
ATOM 662 C C . GLU A 1 84 ? 2.822 13.875 17.719 1 97.88 84 GLU A C 1
ATOM 664 O O . GLU A 1 84 ? 3.6 13.602 16.797 1 97.88 84 GLU A O 1
ATOM 669 N N . ARG A 1 85 ? 2.92 13.414 18.875 1 97.62 85 ARG A N 1
ATOM 670 C CA . ARG A 1 85 ? 3.955 12.438 19.203 1 97.62 85 ARG A CA 1
ATOM 671 C C . ARG A 1 85 ? 3.555 11.039 18.75 1 97.62 85 ARG A C 1
ATOM 673 O O . ARG A 1 85 ? 2.426 10.602 19 1 97.62 85 ARG A O 1
ATOM 680 N N . ILE A 1 86 ? 4.469 10.367 18.109 1 97.81 86 ILE A N 1
ATOM 681 C CA . ILE A 1 86 ? 4.277 9 17.656 1 97.81 86 ILE A CA 1
ATOM 682 C C . ILE A 1 86 ? 5.078 8.047 18.547 1 97.81 86 ILE A C 1
ATOM 684 O O . ILE A 1 86 ? 6.148 8.398 19.047 1 97.81 86 ILE A O 1
ATOM 688 N N . ASN A 1 87 ? 4.547 6.902 18.797 1 97.5 87 ASN A N 1
ATOM 689 C CA . ASN A 1 87 ? 5.227 5.891 19.594 1 97.5 87 ASN A CA 1
ATOM 690 C C . ASN A 1 87 ? 6.66 5.668 19.125 1 97.5 87 ASN A C 1
ATOM 692 O O . ASN A 1 87 ? 6.891 5.34 17.953 1 97.5 87 ASN A O 1
ATOM 696 N N . PRO A 1 88 ? 7.602 5.785 19.953 1 97.5 88 PRO A N 1
ATOM 697 C CA . PRO A 1 88 ? 9.008 5.656 19.562 1 97.5 88 PRO A CA 1
ATOM 698 C C . PRO A 1 88 ? 9.336 4.285 18.969 1 97.5 88 PRO A C 1
ATOM 700 O O . PRO A 1 88 ? 10.234 4.168 18.141 1 97.5 88 PRO A O 1
ATOM 703 N N . THR A 1 89 ? 8.648 3.299 19.406 1 97.88 89 THR A N 1
ATOM 704 C CA . THR A 1 89 ? 8.898 1.962 18.891 1 97.88 89 THR A CA 1
ATOM 705 C C . THR A 1 89 ? 8.531 1.878 17.406 1 97.88 89 THR A C 1
ATOM 707 O O . THR A 1 89 ? 9.172 1.156 16.641 1 97.88 89 THR A O 1
ATOM 710 N N . VAL A 1 90 ? 7.535 2.629 17.047 1 97.88 90 VAL A N 1
ATOM 711 C CA . VAL A 1 90 ? 7.102 2.67 15.656 1 97.88 90 VAL A CA 1
ATOM 712 C C . VAL A 1 90 ? 8.164 3.357 14.805 1 97.88 90 VAL A C 1
ATOM 714 O O . VAL A 1 90 ? 8.523 2.869 13.727 1 97.88 90 VAL A O 1
ATOM 717 N N . LEU A 1 91 ? 8.727 4.441 15.336 1 97.81 91 LEU A N 1
ATOM 718 C CA . LEU A 1 91 ? 9.773 5.18 14.641 1 97.81 91 LEU A CA 1
ATOM 719 C C . LEU A 1 91 ? 11.039 4.336 14.523 1 97.81 91 LEU A C 1
ATOM 721 O O . LEU A 1 91 ? 11.711 4.359 13.492 1 97.81 91 LEU A O 1
ATOM 725 N N . ALA A 1 92 ? 11.328 3.66 15.539 1 97.94 92 ALA A N 1
ATOM 726 C CA . ALA A 1 92 ? 12.508 2.795 15.562 1 97.94 92 ALA A CA 1
ATOM 727 C C . ALA A 1 92 ? 12.398 1.695 14.508 1 97.94 92 ALA A C 1
ATOM 729 O O . ALA A 1 92 ? 13.383 1.349 13.859 1 97.94 92 ALA A O 1
ATOM 730 N N . MET A 1 93 ? 11.219 1.167 14.398 1 97.44 93 MET A N 1
ATOM 731 C CA . MET A 1 93 ? 10.984 0.127 13.398 1 97.44 93 MET A CA 1
ATOM 732 C C . MET A 1 93 ? 11.273 0.644 11.992 1 97.44 93 MET A C 1
ATOM 734 O O . MET A 1 93 ? 11.961 -0.021 11.211 1 97.44 93 MET A O 1
ATOM 738 N N . LEU A 1 94 ? 10.836 1.857 11.648 1 98 94 LEU A N 1
ATOM 739 C CA . LEU A 1 94 ? 11.078 2.439 10.328 1 98 94 LEU A CA 1
ATOM 740 C C . LEU A 1 94 ? 12.562 2.709 10.117 1 98 94 LEU A C 1
ATOM 742 O O . LEU A 1 94 ? 13.102 2.441 9.039 1 98 94 LEU A O 1
ATOM 746 N N . LYS A 1 95 ? 13.172 3.152 11.156 1 97.62 95 LYS A N 1
ATOM 747 C CA . LYS A 1 95 ? 14.609 3.402 11.086 1 97.62 95 LYS A CA 1
ATOM 748 C C . LYS A 1 95 ? 15.375 2.111 10.82 1 97.62 95 LYS A C 1
ATOM 750 O O . LYS A 1 95 ? 16.297 2.088 10.008 1 97.62 95 LYS A O 1
ATOM 755 N N . LYS A 1 96 ? 14.945 1.122 11.492 1 97.88 96 LYS A N 1
ATOM 756 C CA . LYS A 1 96 ? 15.578 -0.183 11.305 1 97.88 96 LYS A CA 1
ATOM 757 C C . LYS A 1 96 ? 15.406 -0.679 9.875 1 97.88 96 LYS A C 1
ATOM 759 O O . LYS A 1 96 ? 16.281 -1.364 9.344 1 97.88 96 LYS A O 1
ATOM 764 N N . LYS A 1 97 ? 14.344 -0.284 9.336 1 97.19 97 LYS A N 1
ATOM 765 C CA . LYS A 1 97 ? 14.078 -0.675 7.953 1 97.19 97 LYS A CA 1
ATOM 766 C C . LYS A 1 97 ? 14.758 0.275 6.969 1 97.19 97 LYS A C 1
ATOM 768 O O . LYS A 1 97 ? 14.555 0.171 5.758 1 97.19 97 LYS A O 1
ATOM 773 N N . GLY A 1 98 ? 15.461 1.277 7.453 1 97.44 98 GLY A N 1
ATOM 774 C CA . GLY A 1 98 ? 16.25 2.182 6.629 1 97.44 98 GLY A CA 1
ATOM 775 C C . GLY A 1 98 ? 15.461 3.383 6.145 1 97.44 98 GLY A C 1
ATOM 776 O O . GLY A 1 98 ? 15.828 4.023 5.16 1 97.44 98 GLY A O 1
ATOM 777 N N . ILE A 1 99 ? 14.406 3.674 6.801 1 98.44 99 ILE A N 1
ATOM 778 C CA . ILE A 1 99 ? 13.562 4.789 6.398 1 98.44 99 ILE A CA 1
ATOM 779 C C . ILE A 1 99 ? 13.664 5.914 7.426 1 98.44 99 ILE A C 1
ATOM 781 O O . ILE A 1 99 ? 13.352 5.719 8.602 1 98.44 99 ILE A O 1
ATOM 785 N N . ALA A 1 100 ? 14.156 7.09 7.012 1 98.56 100 ALA A N 1
ATOM 786 C CA . ALA A 1 100 ? 14.102 8.281 7.855 1 98.56 100 ALA A CA 1
ATOM 787 C C . ALA A 1 100 ? 12.672 8.781 8.016 1 98.56 100 ALA A C 1
ATOM 789 O O . ALA A 1 100 ? 11.836 8.594 7.121 1 98.56 100 ALA A O 1
ATOM 790 N N . VAL A 1 101 ? 12.398 9.414 9.188 1 98.69 101 VAL A N 1
ATOM 791 C CA . VAL A 1 101 ? 11.031 9.883 9.43 1 98.69 101 VAL A CA 1
ATOM 792 C C . VAL A 1 101 ? 11.055 11.352 9.844 1 98.69 101 VAL A C 1
ATOM 794 O O . VAL A 1 101 ? 11.859 11.758 10.68 1 98.69 101 VAL A O 1
ATOM 797 N N . GLU A 1 102 ? 10.234 12.141 9.203 1 98.56 102 GLU A N 1
ATOM 798 C CA . GLU A 1 102 ? 9.961 13.523 9.594 1 98.56 102 GLU A CA 1
ATOM 799 C C . GLU A 1 102 ? 8.508 13.695 10.031 1 98.56 102 GLU A C 1
ATOM 801 O O . GLU A 1 102 ? 7.586 13.43 9.258 1 98.56 102 GLU A O 1
ATOM 806 N N . ILE A 1 103 ? 8.289 14.117 11.266 1 98.81 103 ILE A N 1
ATOM 807 C CA . ILE A 1 103 ? 6.945 14.305 11.797 1 98.81 103 ILE A CA 1
ATOM 808 C C . ILE A 1 103 ? 6.621 15.797 11.859 1 98.81 103 ILE A C 1
ATOM 810 O O . ILE A 1 103 ? 7.379 16.578 12.438 1 98.81 103 ILE A O 1
ATOM 814 N N . GLN A 1 104 ? 5.535 16.188 11.273 1 98.69 104 GLN A N 1
ATOM 815 C CA . GLN A 1 104 ? 5.098 17.578 11.242 1 98.69 104 GLN A CA 1
ATOM 816 C C . GLN A 1 104 ? 3.578 17.672 11.297 1 98.69 104 GLN A C 1
ATOM 818 O O . GLN A 1 104 ? 2.877 16.672 11.203 1 98.69 104 GLN A O 1
ATOM 823 N N . ASP A 1 105 ? 3.092 18.922 11.555 1 98.5 105 ASP A N 1
ATOM 824 C CA . ASP A 1 105 ? 1.687 19.125 11.219 1 98.5 105 ASP A CA 1
ATOM 825 C C . ASP A 1 105 ? 1.452 19.016 9.719 1 98.5 105 ASP A C 1
ATOM 827 O O . ASP A 1 105 ? 2.385 19.156 8.922 1 98.5 105 ASP A O 1
ATOM 831 N N . THR A 1 106 ? 0.251 18.719 9.258 1 98.56 106 THR A N 1
ATOM 832 C CA . THR A 1 106 ? -0.036 18.328 7.883 1 98.56 106 THR A CA 1
ATOM 833 C C . THR A 1 106 ? 0.318 19.438 6.91 1 98.56 106 THR A C 1
ATOM 835 O O . THR A 1 106 ? 0.908 19.188 5.855 1 98.56 106 THR A O 1
ATOM 838 N N . PRO A 1 107 ? -0.01 20.766 7.195 1 98.44 107 PRO A N 1
ATOM 839 C CA . PRO A 1 107 ? 0.394 21.812 6.25 1 98.44 107 PRO A CA 1
ATOM 840 C C . PRO A 1 107 ? 1.895 21.812 5.973 1 98.44 107 PRO A C 1
ATOM 842 O O . PRO A 1 107 ? 2.309 21.844 4.809 1 98.44 107 PRO A O 1
ATOM 845 N N . ASN A 1 108 ? 2.682 21.656 6.953 1 98.69 108 ASN A N 1
ATOM 846 C CA . ASN A 1 108 ? 4.129 21.625 6.777 1 98.69 108 ASN A CA 1
ATOM 847 C C . ASN A 1 108 ? 4.582 20.328 6.113 1 98.69 108 ASN A C 1
ATOM 849 O O . ASN A 1 108 ? 5.516 20.328 5.305 1 98.69 108 ASN A O 1
ATOM 853 N N . ALA A 1 109 ? 3.949 19.25 6.516 1 98.81 109 ALA A N 1
ATOM 854 C CA . ALA A 1 109 ? 4.273 17.953 5.926 1 98.81 109 ALA A CA 1
ATOM 855 C C . ALA A 1 109 ? 4.047 17.969 4.414 1 98.81 109 ALA A C 1
ATOM 857 O O . ALA A 1 109 ? 4.859 17.438 3.654 1 98.81 109 ALA A O 1
ATOM 858 N N . CYS A 1 110 ? 2.912 18.594 4.031 1 98.69 110 CYS A N 1
ATOM 859 C CA . CYS A 1 110 ? 2.617 18.719 2.605 1 98.69 110 CYS A CA 1
ATOM 860 C C . CYS A 1 110 ? 3.715 19.484 1.883 1 98.69 110 CYS A C 1
ATOM 862 O O . CYS A 1 110 ? 4.168 19.078 0.814 1 98.69 110 CYS A O 1
ATOM 864 N N . ALA A 1 111 ? 4.137 20.562 2.453 1 98.5 111 ALA A N 1
ATOM 865 C CA . ALA A 1 111 ? 5.191 21.375 1.864 1 98.5 111 ALA A CA 1
ATOM 866 C C . ALA A 1 111 ? 6.508 20.609 1.789 1 98.5 111 ALA A C 1
ATOM 868 O O . ALA A 1 111 ? 7.195 20.641 0.766 1 98.5 111 ALA A O 1
ATOM 869 N N . THR A 1 112 ? 6.844 19.922 2.828 1 98.75 112 THR A N 1
ATOM 870 C CA . THR A 1 112 ? 8.078 19.156 2.887 1 98.75 112 THR A CA 1
ATOM 871 C C . THR A 1 112 ? 8.07 18.031 1.849 1 98.75 112 THR A C 1
ATOM 873 O O . THR A 1 112 ? 9.062 17.828 1.143 1 98.75 112 THR A O 1
ATOM 876 N N . PHE A 1 113 ? 6.934 17.359 1.75 1 98.38 113 PHE A N 1
ATOM 877 C CA . PHE A 1 113 ? 6.824 16.297 0.763 1 98.38 113 PHE A CA 1
ATOM 878 C C . PHE A 1 113 ? 7.012 16.844 -0.647 1 98.38 113 PHE A C 1
ATOM 880 O O . PHE A 1 113 ? 7.742 16.25 -1.452 1 98.38 113 PHE A O 1
ATOM 887 N N . ASN A 1 114 ? 6.395 17.953 -0.978 1 97.75 114 ASN A N 1
ATOM 888 C CA . ASN A 1 114 ? 6.535 18.578 -2.291 1 97.75 114 ASN A CA 1
ATOM 889 C C . ASN A 1 114 ? 7.984 18.938 -2.586 1 97.75 114 ASN A C 1
ATOM 891 O O . ASN A 1 114 ? 8.469 18.734 -3.699 1 97.75 114 ASN A O 1
ATOM 895 N N . PHE A 1 115 ? 8.633 19.453 -1.572 1 97.94 115 PHE A N 1
ATOM 896 C CA . PHE A 1 115 ? 10.031 19.828 -1.717 1 97.94 115 PHE A CA 1
ATOM 897 C C . PHE A 1 115 ? 10.883 18.609 -2.029 1 97.94 115 PHE A C 1
ATOM 899 O O . PHE A 1 115 ? 11.664 18.609 -2.984 1 97.94 115 PHE A O 1
ATOM 906 N N . LEU A 1 116 ? 10.789 17.531 -1.263 1 97.44 116 LEU A N 1
ATOM 907 C CA . LEU A 1 116 ? 11.578 16.312 -1.441 1 97.44 116 LEU A CA 1
ATOM 908 C C . LEU A 1 116 ? 11.328 15.703 -2.814 1 97.44 116 LEU A C 1
ATOM 910 O O . LEU A 1 116 ? 12.258 15.242 -3.475 1 97.44 116 LEU A O 1
ATOM 914 N N . THR A 1 117 ? 10.031 15.703 -3.123 1 93.56 117 THR A N 1
ATOM 915 C CA . THR A 1 117 ? 9.648 15.164 -4.426 1 93.56 117 THR A CA 1
ATOM 916 C C . THR A 1 117 ? 10.281 15.977 -5.551 1 93.56 117 THR A C 1
ATOM 918 O O . THR A 1 117 ? 10.742 15.406 -6.547 1 93.56 117 THR A O 1
ATOM 921 N N . SER A 1 118 ? 10.336 17.25 -5.473 1 93 118 SER A N 1
ATOM 922 C CA . SER A 1 118 ? 10.945 18.109 -6.48 1 93 118 SER A CA 1
ATOM 923 C C . SER A 1 118 ? 12.445 17.859 -6.586 1 93 118 SER A C 1
ATOM 925 O O . SER A 1 118 ? 13.039 18.031 -7.652 1 93 118 SER A O 1
ATOM 927 N N . GLU A 1 119 ? 13.047 17.422 -5.52 1 94.31 119 GLU A N 1
ATOM 928 C CA . GLU A 1 119 ? 14.477 17.125 -5.473 1 94.31 119 GLU A CA 1
ATOM 929 C C . GLU A 1 119 ? 14.75 15.695 -5.938 1 94.31 119 GLU A C 1
ATOM 931 O O . GLU A 1 119 ? 15.883 15.211 -5.844 1 94.31 119 GLU A O 1
ATOM 936 N N . ARG A 1 120 ? 13.812 14.992 -6.285 1 89.94 120 ARG A N 1
ATOM 937 C CA . ARG A 1 120 ? 13.875 13.648 -6.84 1 89.94 120 ARG A CA 1
ATOM 938 C C . ARG A 1 120 ? 14.344 12.641 -5.793 1 89.94 120 ARG A C 1
ATOM 940 O O . ARG A 1 120 ? 15.031 11.672 -6.117 1 89.94 120 ARG A O 1
ATOM 947 N N . ARG A 1 121 ? 14.047 12.953 -4.562 1 93 121 ARG A N 1
ATOM 948 C CA . ARG A 1 121 ? 14.266 11.969 -3.512 1 93 121 ARG A CA 1
ATOM 949 C C . ARG A 1 121 ? 13.148 10.922 -3.5 1 93 121 ARG A C 1
ATOM 951 O O . ARG A 1 121 ? 12.023 11.211 -3.904 1 93 121 ARG A O 1
ATOM 958 N N . VAL A 1 122 ? 13.469 9.68 -3.133 1 93.94 122 VAL A N 1
ATOM 959 C CA . VAL A 1 122 ? 12.445 8.648 -2.977 1 93.94 122 VAL A CA 1
ATOM 960 C C . VAL A 1 122 ? 11.703 8.852 -1.655 1 93.94 122 VAL A C 1
ATOM 962 O O . VAL A 1 122 ? 12.023 8.211 -0.654 1 93.94 122 VAL A O 1
ATOM 965 N N . ALA A 1 123 ? 10.75 9.75 -1.722 1 97.19 123 ALA A N 1
ATOM 966 C CA . ALA A 1 123 ? 10 10.141 -0.529 1 97.19 123 ALA A CA 1
ATOM 967 C C . ALA A 1 123 ? 8.578 9.602 -0.58 1 97.19 123 ALA A C 1
ATOM 969 O O . ALA A 1 123 ? 7.992 9.477 -1.658 1 97.19 123 ALA A O 1
ATOM 970 N N . ALA A 1 124 ? 8.102 9.258 0.564 1 97.31 124 ALA A N 1
ATOM 971 C CA . ALA A 1 124 ? 6.691 8.93 0.759 1 97.31 124 ALA A CA 1
ATOM 972 C C . ALA A 1 124 ? 6.055 9.844 1.803 1 97.31 124 ALA A C 1
ATOM 974 O O . ALA A 1 124 ? 6.758 10.57 2.51 1 97.31 124 ALA A O 1
ATOM 975 N N . ALA A 1 125 ? 4.727 9.828 1.846 1 98.5 125 ALA A N 1
ATOM 976 C CA . ALA A 1 125 ? 4.023 10.625 2.854 1 98.5 125 ALA A CA 1
ATOM 977 C C . ALA A 1 125 ? 2.809 9.867 3.389 1 98.5 125 ALA A C 1
ATOM 979 O O . ALA A 1 125 ? 2.162 9.117 2.656 1 98.5 125 ALA A O 1
ATOM 980 N N . ALA A 1 126 ? 2.58 9.969 4.625 1 98.69 126 ALA A N 1
ATOM 981 C CA . ALA A 1 126 ? 1.351 9.586 5.312 1 98.69 126 ALA A CA 1
ATOM 982 C C . ALA A 1 126 ? 0.692 10.797 5.973 1 98.69 126 ALA A C 1
ATOM 984 O O . ALA A 1 126 ? 1.263 11.398 6.887 1 98.69 126 ALA A O 1
ATOM 985 N N . LEU A 1 127 ? -0.565 11.141 5.512 1 98.44 127 LEU A N 1
ATOM 986 C CA . LEU A 1 127 ? -1.089 12.461 5.848 1 98.44 127 LEU A CA 1
ATOM 987 C C . LEU A 1 127 ? -2.504 12.359 6.406 1 98.44 127 LEU A C 1
ATOM 989 O O . LEU A 1 127 ? -3.393 11.797 5.766 1 98.44 127 LEU A O 1
ATOM 993 N N . ILE A 1 128 ? -2.67 12.883 7.551 1 98.19 128 ILE A N 1
ATOM 994 C CA . ILE A 1 128 ? -3.984 13.07 8.156 1 98.19 128 ILE A CA 1
ATOM 995 C C . ILE A 1 128 ? -4.457 14.5 7.926 1 98.19 128 ILE A C 1
ATOM 997 O O . ILE A 1 128 ? -3.738 15.461 8.219 1 98.19 128 ILE A O 1
ATOM 1001 N N . PRO A 1 129 ? -5.629 14.656 7.34 1 97.62 129 PRO A N 1
ATOM 1002 C CA . PRO A 1 129 ? -6.086 16.031 7.082 1 97.62 129 PRO A CA 1
ATOM 1003 C C . PRO A 1 129 ? -6.125 16.891 8.344 1 97.62 129 PRO A C 1
ATOM 1005 O O . PRO A 1 129 ? -6.422 16.375 9.43 1 97.62 129 PRO A O 1
ATOM 1008 N N . PRO A 1 130 ? -5.82 18.188 8.141 1 96 130 PRO A N 1
ATOM 1009 C CA . PRO A 1 130 ? -5.848 19.062 9.32 1 96 130 PRO A CA 1
ATOM 1010 C C . PRO A 1 130 ? -7.262 19.391 9.773 1 96 130 PRO A C 1
ATOM 1012 O O . PRO A 1 130 ? -8.07 19.891 8.977 1 96 130 PRO A O 1
ATOM 1015 N N . GLN A 1 131 ? -7.762 18.797 10.812 1 84.5 131 GLN A N 1
ATOM 1016 C CA . GLN A 1 131 ? -9.102 19.141 11.297 1 84.5 131 GLN A CA 1
ATOM 1017 C C . GLN A 1 131 ? -9.141 20.547 11.883 1 84.5 131 GLN A C 1
ATOM 1019 O O . GLN A 1 131 ? -8.164 21 12.484 1 84.5 131 GLN A O 1
ATOM 1024 N N . VAL A 1 132 ? -9.984 21.453 11.297 1 65.69 132 VAL A N 1
ATOM 1025 C CA . VAL A 1 132 ? -10.148 22.797 11.836 1 65.69 132 VAL A CA 1
ATOM 1026 C C . VAL A 1 132 ? -10.539 22.719 13.312 1 65.69 132 VAL A C 1
ATOM 1028 O O . VAL A 1 132 ? -11.344 21.859 13.703 1 65.69 132 VAL A O 1
ATOM 1031 N N . SER A 1 133 ? -9.672 23.094 14.141 1 52.31 133 SER A N 1
ATOM 1032 C CA . SER A 1 133 ? -10.102 23.312 15.516 1 52.31 133 SER A CA 1
ATOM 1033 C C . SER A 1 133 ? -11.398 24.125 15.57 1 52.31 133 SER A C 1
ATOM 1035 O O . SER A 1 133 ? -11.492 25.188 14.969 1 52.31 133 SER A O 1
ATOM 1037 N N . THR A 1 134 ? -12.492 23.562 15.258 1 45.16 134 THR A N 1
ATOM 1038 C CA . THR A 1 134 ? -13.656 24.422 15.453 1 45.16 134 THR A CA 1
ATOM 1039 C C . THR A 1 134 ? -13.602 25.109 16.828 1 45.16 134 THR A C 1
ATOM 1041 O O . THR A 1 134 ? -13.695 24.438 17.859 1 45.16 134 THR A O 1
ATOM 1044 N N . ALA A 1 135 ? -12.938 26.016 17.172 1 41.59 135 ALA A N 1
ATOM 1045 C CA . ALA A 1 135 ? -13.289 26.953 18.234 1 41.59 135 ALA A CA 1
ATOM 1046 C C . ALA A 1 135 ? -14.789 27.219 18.266 1 41.59 135 ALA A C 1
ATOM 1048 O O . ALA A 1 135 ? -15.305 27.797 19.219 1 41.59 135 ALA A O 1
ATOM 1049 N N . LEU A 1 136 ? -15.5 27.156 17.203 1 39.34 136 LEU A N 1
ATOM 1050 C CA . LEU A 1 136 ? -16.922 27.391 17.375 1 39.34 136 LEU A CA 1
ATOM 1051 C C . LEU A 1 136 ? -17.578 26.266 18.172 1 39.34 136 LEU A C 1
ATOM 1053 O O . LEU A 1 136 ? -18.781 26.297 18.438 1 39.34 136 LEU A O 1
ATOM 1057 N N . ASP A 1 137 ? -17 25.203 18.438 1 41.12 137 ASP A N 1
ATOM 1058 C CA . ASP A 1 137 ? -17.656 24.344 19.422 1 41.12 137 ASP A CA 1
ATOM 1059 C C . ASP A 1 137 ? -17.703 25.031 20.781 1 41.12 137 ASP A C 1
ATOM 1061 O O . ASP A 1 137 ? -18.484 24.625 21.656 1 41.12 137 ASP A O 1
ATOM 1065 N N . LEU A 1 138 ? -16.797 25.922 21.156 1 37.16 138 LEU A N 1
ATOM 1066 C CA . LEU A 1 138 ? -16.938 26.688 22.391 1 37.16 138 LEU A CA 1
ATOM 1067 C C . LEU A 1 138 ? -18.094 27.688 22.297 1 37.16 138 LEU A C 1
ATOM 1069 O O . LEU A 1 138 ? -18.734 27.984 23.297 1 37.16 138 LEU A O 1
ATOM 1073 N N . MET A 1 139 ? -18.297 28.406 21.172 1 39.06 139 MET A N 1
ATOM 1074 C CA . MET A 1 139 ? -19.297 29.4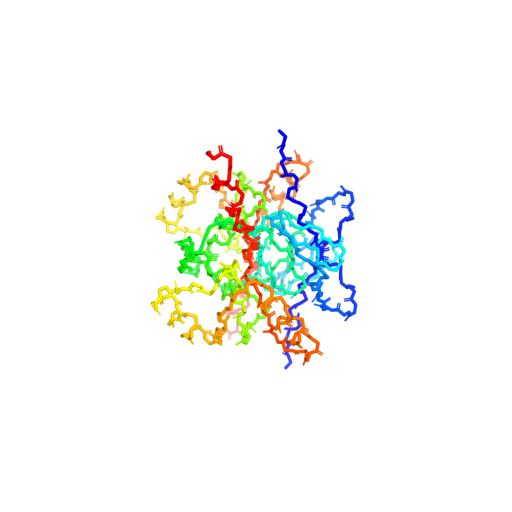69 21.344 1 39.06 139 MET A CA 1
ATOM 1075 C C . MET A 1 139 ? -20.703 28.875 21.484 1 39.06 139 MET A C 1
ATOM 1077 O O . MET A 1 139 ? -21.656 29.594 21.75 1 39.06 139 MET A O 1
ATOM 1081 N N . ARG A 1 140 ? -21 27.625 21.031 1 36.56 140 ARG A N 1
ATOM 1082 C CA . ARG A 1 140 ? -22.391 27.266 21.266 1 36.56 140 ARG A CA 1
ATOM 1083 C C . ARG A 1 140 ? -22.594 26.781 22.703 1 36.56 140 ARG A C 1
ATOM 1085 O O . ARG A 1 140 ? -23.703 26.375 23.078 1 36.56 140 ARG A O 1
ATOM 1092 N N . GLU A 1 141 ? -21.594 26.75 23.656 1 28.23 141 GLU A N 1
ATOM 1093 C CA . GLU A 1 141 ? -22.156 26.781 25 1 28.23 141 GLU A CA 1
ATOM 1094 C C . GLU A 1 141 ? -22.578 28.188 25.406 1 28.23 141 GLU A C 1
ATOM 1096 O O . GLU A 1 141 ? -21.875 29.156 25.094 1 28.23 141 GLU A O 1
ATOM 1101 N N . MET B 1 1 ? 22.625 -2.484 -12.156 1 19.59 1 MET B N 1
ATOM 1102 C CA . MET B 1 1 ? 21.469 -2.439 -13.047 1 19.59 1 MET B CA 1
ATOM 1103 C C . MET B 1 1 ? 20.172 -2.295 -12.25 1 19.59 1 MET B C 1
ATOM 1105 O O . MET B 1 1 ? 19.828 -3.168 -11.445 1 19.59 1 MET B O 1
ATOM 1109 N N . TYR B 1 2 ? 19.859 -1.157 -11.781 1 23.67 2 TYR B N 1
ATOM 1110 C CA . TYR B 1 2 ? 18.797 -0.86 -10.828 1 23.67 2 TYR B CA 1
ATOM 1111 C C . TYR B 1 2 ? 17.438 -1.193 -11.422 1 23.67 2 TYR B C 1
ATOM 1113 O O . TYR B 1 2 ? 17.125 -0.812 -12.555 1 23.67 2 TYR B O 1
ATOM 1121 N N . GLN B 1 3 ? 17.062 -2.447 -11.258 1 27.39 3 GLN B N 1
ATOM 1122 C CA . GLN B 1 3 ? 15.812 -2.916 -11.828 1 27.39 3 GLN B CA 1
ATOM 1123 C C . GLN B 1 3 ? 14.664 -1.98 -11.477 1 27.39 3 GLN B C 1
ATOM 1125 O O . GLN B 1 3 ? 14.438 -1.686 -10.297 1 27.39 3 GLN B O 1
ATOM 1130 N N . ARG B 1 4 ? 14.344 -1.133 -12.453 1 28.36 4 ARG B N 1
ATOM 1131 C CA . ARG B 1 4 ? 13.367 -0.048 -12.469 1 28.36 4 ARG B CA 1
ATOM 1132 C C . ARG B 1 4 ? 11.984 -0.548 -12.055 1 28.36 4 ARG B C 1
ATOM 1134 O O . ARG B 1 4 ? 11.43 -1.453 -12.68 1 28.36 4 ARG B O 1
ATOM 1141 N N . THR B 1 5 ? 11.82 -0.647 -10.844 1 31.83 5 THR B N 1
ATOM 1142 C CA . THR B 1 5 ? 10.484 -1.021 -10.391 1 31.83 5 THR B CA 1
ATOM 1143 C C . THR B 1 5 ? 9.445 -0.024 -10.891 1 31.83 5 THR B C 1
ATOM 1145 O O . THR B 1 5 ? 9.508 1.163 -10.562 1 31.83 5 THR B O 1
ATOM 1148 N N . THR B 1 6 ? 8.977 -0.267 -12.148 1 31.83 6 THR B N 1
ATOM 1149 C CA . THR B 1 6 ? 7.996 0.657 -12.703 1 31.83 6 THR B CA 1
ATOM 1150 C C . THR B 1 6 ? 6.656 0.522 -11.984 1 31.83 6 THR B C 1
ATOM 1152 O O . THR B 1 6 ? 6.133 -0.584 -11.836 1 31.83 6 THR B O 1
ATOM 1155 N N . VAL B 1 7 ? 6.445 1.297 -10.961 1 34.34 7 VAL B N 1
ATOM 1156 C CA . VAL B 1 7 ? 5.125 1.334 -10.344 1 34.34 7 VAL B CA 1
ATOM 1157 C C . VAL B 1 7 ? 4.156 2.102 -11.242 1 34.34 7 VAL B C 1
ATOM 1159 O O . VAL B 1 7 ? 4.449 3.221 -11.664 1 34.34 7 VAL B O 1
ATOM 1162 N N . THR B 1 8 ? 3.367 1.42 -12.156 1 36.56 8 THR B N 1
ATOM 1163 C CA . THR B 1 8 ? 2.42 2.057 -13.062 1 36.56 8 THR B CA 1
ATOM 1164 C C . THR B 1 8 ? 1.181 2.527 -12.305 1 36.56 8 THR B C 1
ATOM 1166 O O . THR B 1 8 ? 0.58 1.763 -11.547 1 36.56 8 THR B O 1
ATOM 1169 N N . ILE B 1 9 ? 1.102 3.795 -12.078 1 39.84 9 ILE B N 1
ATOM 1170 C CA . ILE B 1 9 ? -0.056 4.504 -11.539 1 39.84 9 ILE B CA 1
ATOM 1171 C C . ILE B 1 9 ? -1.227 4.395 -12.516 1 39.84 9 ILE B C 1
ATOM 1173 O O . ILE B 1 9 ? -1.056 4.574 -13.727 1 39.84 9 ILE B O 1
ATOM 1177 N N . MET B 1 10 ? -2.148 3.529 -12.328 1 40.25 10 MET B N 1
ATOM 1178 C CA . MET B 1 10 ? -3.295 3.395 -13.219 1 40.25 10 MET B CA 1
ATOM 1179 C C . MET B 1 10 ? -4.195 4.625 -13.141 1 40.25 10 MET B C 1
ATOM 1181 O O . MET B 1 10 ? -4.352 5.215 -12.07 1 40.25 10 MET B O 1
ATOM 1185 N N . GLN B 1 11 ? -4.191 5.332 -14.18 1 40.94 11 GLN B N 1
ATOM 1186 C CA . GLN B 1 11 ? -4.992 6.512 -14.484 1 40.94 11 GLN B CA 1
ATOM 1187 C C . GLN B 1 11 ? -6.473 6.25 -14.227 1 40.94 11 GLN B C 1
ATOM 1189 O O . GLN B 1 11 ? -6.941 5.117 -14.344 1 40.94 11 GLN B O 1
ATOM 1194 N N . LYS B 1 12 ? -7.082 7.336 -13.68 1 42.66 12 LYS B N 1
ATOM 1195 C CA . LYS B 1 12 ? -8.516 7.543 -13.469 1 42.66 12 LYS B CA 1
ATOM 1196 C C . LYS B 1 12 ? -9.32 7.043 -14.664 1 42.66 12 LYS B C 1
ATOM 1198 O O . LYS B 1 12 ? -9.57 7.789 -15.609 1 42.66 12 LYS B O 1
ATOM 1203 N N . GLU B 1 13 ? -8.789 6.184 -15.422 1 42.91 13 GLU B N 1
ATOM 1204 C CA . GLU B 1 13 ? -9.852 5.961 -16.406 1 42.91 13 GLU B CA 1
ATOM 1205 C C . GLU B 1 13 ? -11.109 5.41 -15.727 1 42.91 13 GLU B C 1
ATOM 1207 O O . GLU B 1 13 ? -11.039 4.832 -14.641 1 42.91 13 GLU B O 1
ATOM 1212 N N . GLN B 1 14 ? -12.32 5.734 -16.234 1 49.34 14 GLN B N 1
ATOM 1213 C CA . GLN B 1 14 ? -13.688 5.328 -15.906 1 49.34 14 GLN B CA 1
ATOM 1214 C C . GLN B 1 14 ? -13.727 3.891 -15.398 1 49.34 14 GLN B C 1
ATOM 1216 O O . GLN B 1 14 ? -14.562 3.545 -14.562 1 49.34 14 GLN B O 1
ATOM 1221 N N . ASP B 1 15 ? -12.852 2.992 -15.875 1 56.25 15 ASP B N 1
ATOM 1222 C CA . ASP B 1 15 ? -12.891 1.588 -15.477 1 56.25 15 ASP B CA 1
ATOM 1223 C C . ASP B 1 15 ? -11.688 1.223 -14.617 1 56.25 15 ASP B C 1
ATOM 1225 O O . ASP B 1 15 ? -10.547 1.231 -15.102 1 56.25 15 ASP B O 1
ATOM 1229 N N . ASN B 1 16 ? -11.719 1.355 -13.289 1 63.53 16 ASN B N 1
ATOM 1230 C CA . ASN B 1 16 ? -10.75 1.094 -12.234 1 63.53 16 ASN B CA 1
ATOM 1231 C C . ASN B 1 16 ? -10.305 -0.366 -12.227 1 63.53 16 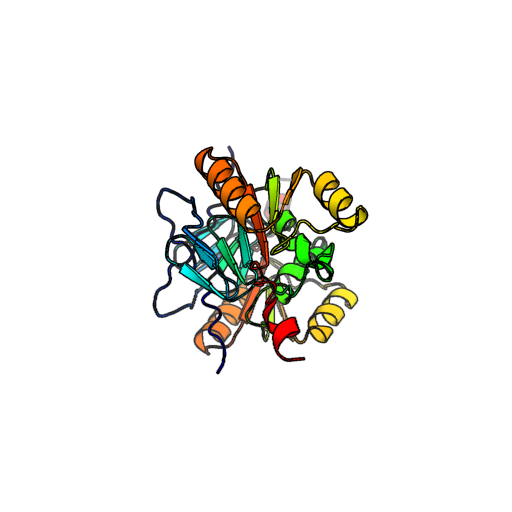ASN B C 1
ATOM 1233 O O . ASN B 1 16 ? -9.727 -0.841 -11.25 1 63.53 16 ASN B O 1
ATOM 1237 N N . ARG B 1 17 ? -10.68 -0.933 -13.438 1 76.75 17 ARG B N 1
ATOM 1238 C CA . ARG B 1 17 ? -10.367 -2.357 -13.461 1 76.75 17 ARG B CA 1
ATOM 1239 C C . ARG B 1 17 ? -8.984 -2.604 -14.062 1 76.75 17 ARG B C 1
ATOM 1241 O O . ARG B 1 17 ? -8.562 -1.888 -14.969 1 76.75 17 ARG B O 1
ATOM 1248 N N . ILE B 1 18 ? -8.203 -3.463 -13.391 1 88.38 18 ILE B N 1
ATOM 1249 C CA . ILE B 1 18 ? -6.93 -3.902 -13.945 1 88.38 18 ILE B CA 1
ATOM 1250 C C . ILE B 1 18 ? -6.988 -5.398 -14.242 1 88.38 18 ILE B C 1
ATOM 1252 O O . ILE B 1 18 ? -7.645 -6.156 -13.523 1 88.38 18 ILE B O 1
ATOM 1256 N N . LEU B 1 19 ? -6.43 -5.738 -15.398 1 93.69 19 LEU B N 1
ATOM 1257 C CA . LEU B 1 19 ? -6.406 -7.141 -15.805 1 93.69 19 LEU B CA 1
ATOM 1258 C C . LEU B 1 19 ? -4.973 -7.637 -15.961 1 93.69 19 LEU B C 1
ATOM 1260 O O . LEU B 1 19 ? -4.121 -6.93 -16.5 1 93.69 19 LEU B O 1
ATOM 1264 N N . ILE B 1 20 ? -4.789 -8.773 -15.414 1 96.62 20 ILE B N 1
ATOM 1265 C CA . ILE B 1 20 ? -3.5 -9.43 -15.625 1 96.62 20 ILE B CA 1
ATOM 1266 C C . ILE B 1 20 ? -3.461 -10.047 -17.016 1 96.62 20 ILE B C 1
ATOM 1268 O O . ILE B 1 20 ? -4.223 -10.969 -17.312 1 96.62 20 ILE B O 1
ATOM 1272 N N . GLN B 1 21 ? -2.529 -9.602 -17.781 1 96.69 21 GLN B N 1
ATOM 1273 C CA . GLN B 1 21 ? -2.471 -10.039 -19.172 1 96.69 21 GLN B CA 1
ATOM 1274 C C . GLN B 1 21 ? -1.549 -11.25 -19.312 1 96.69 21 GLN B C 1
ATOM 1276 O O . GLN B 1 21 ? -1.82 -12.148 -20.125 1 96.69 21 GLN B O 1
ATOM 1281 N N . SER B 1 22 ? -0.452 -11.203 -18.578 1 97.56 22 SER B N 1
ATOM 1282 C CA . SER B 1 22 ? 0.493 -12.312 -18.656 1 97.56 22 SER B CA 1
ATOM 1283 C C . SER B 1 22 ? 1.375 -12.383 -17.422 1 97.56 22 SER B C 1
ATOM 1285 O O . SER B 1 22 ? 1.391 -11.453 -16.609 1 97.56 22 SER B O 1
ATOM 1287 N N . TYR B 1 23 ? 2.037 -13.539 -17.266 1 97.44 23 TYR B N 1
ATOM 1288 C CA . TYR B 1 23 ? 3.004 -13.766 -16.203 1 97.44 23 TYR B CA 1
ATOM 1289 C C . TYR B 1 23 ? 4.199 -14.562 -16.703 1 97.44 23 TYR B C 1
ATOM 1291 O O . TYR B 1 23 ? 4.102 -15.266 -17.703 1 97.44 23 TYR B O 1
ATOM 1299 N N . SER B 1 24 ? 5.289 -14.391 -16.062 1 95.75 24 SER B N 1
ATOM 1300 C CA . SER B 1 24 ? 6.539 -15.094 -16.312 1 95.75 24 SER B CA 1
ATOM 1301 C C . SER B 1 24 ? 7.359 -15.234 -15.031 1 95.75 24 SER B C 1
ATOM 1303 O O . SER B 1 24 ? 7 -14.68 -13.992 1 95.75 24 SER B O 1
ATOM 1305 N N . PRO B 1 25 ? 8.406 -16 -15.039 1 94.94 25 PRO B N 1
ATOM 1306 C CA . PRO B 1 25 ? 9.266 -16.078 -13.859 1 94.94 25 PRO B CA 1
ATOM 1307 C C . PRO B 1 25 ? 9.812 -14.727 -13.43 1 94.94 25 PRO B C 1
ATOM 1309 O O . PRO B 1 25 ? 10.234 -14.555 -12.281 1 94.94 25 PRO B O 1
ATOM 1312 N N . GLN B 1 26 ? 9.805 -13.766 -14.391 1 93.5 26 GLN B N 1
ATOM 1313 C CA . GLN B 1 26 ? 10.367 -12.453 -14.094 1 93.5 26 GLN B CA 1
ATOM 1314 C C . GLN B 1 26 ? 9.328 -11.531 -13.461 1 93.5 26 GLN B C 1
ATOM 1316 O O . GLN B 1 26 ? 9.68 -10.547 -12.812 1 93.5 26 GLN B O 1
ATOM 1321 N N . GLY B 1 27 ? 8.07 -11.789 -13.797 1 95.81 27 GLY B N 1
ATOM 1322 C CA . GLY B 1 27 ? 7.051 -10.914 -13.242 1 95.81 27 GLY B CA 1
ATOM 1323 C C . GLY B 1 27 ? 5.742 -10.961 -14.008 1 95.81 27 GLY B C 1
ATOM 1324 O O . GLY B 1 27 ? 5.309 -12.031 -14.445 1 95.81 27 GLY B O 1
ATOM 1325 N N . PHE B 1 28 ? 5.098 -9.758 -14.055 1 94.06 28 PHE B N 1
ATOM 1326 C CA . PHE B 1 28 ? 3.73 -9.719 -14.562 1 94.06 28 PHE B CA 1
ATOM 1327 C C . PHE B 1 28 ? 3.543 -8.562 -15.531 1 94.06 28 PHE B C 1
ATOM 1329 O O . PHE B 1 28 ? 4.25 -7.555 -15.453 1 94.06 28 PHE B O 1
ATOM 1336 N N . ASN B 1 29 ? 2.689 -8.773 -16.484 1 92.38 29 ASN B N 1
ATOM 1337 C CA . ASN B 1 29 ? 2.139 -7.715 -17.312 1 92.38 29 ASN B CA 1
ATOM 1338 C C . ASN B 1 29 ? 0.684 -7.418 -16.953 1 92.38 29 ASN B C 1
ATOM 1340 O O . ASN B 1 29 ? -0.194 -8.258 -17.172 1 92.38 29 ASN B O 1
ATOM 1344 N N . ILE B 1 30 ? 0.466 -6.305 -16.328 1 92.5 30 ILE B N 1
ATOM 1345 C CA . ILE B 1 30 ? -0.857 -5.922 -15.852 1 92.5 30 ILE B CA 1
ATOM 1346 C C . ILE B 1 30 ? -1.374 -4.73 -16.656 1 92.5 30 ILE B C 1
ATOM 1348 O O . ILE B 1 30 ? -0.938 -3.596 -16.438 1 92.5 30 ILE B O 1
ATOM 1352 N N . ASP B 1 31 ? -2.32 -5.008 -17.469 1 87.56 31 ASP B N 1
ATOM 1353 C CA . ASP B 1 31 ? -2.92 -3.971 -18.297 1 87.56 31 ASP B CA 1
ATOM 1354 C C . ASP B 1 31 ? -1.849 -3.168 -19.031 1 87.56 31 ASP B C 1
ATOM 1356 O O . ASP B 1 31 ? -1.893 -1.936 -19.047 1 87.56 31 ASP B O 1
ATOM 1360 N N . GLY B 1 32 ? -0.845 -3.887 -19.422 1 83.25 32 GLY B N 1
ATOM 1361 C CA . GLY B 1 32 ? 0.214 -3.266 -20.203 1 83.25 32 GLY B CA 1
ATOM 1362 C C . GLY B 1 32 ? 1.358 -2.75 -19.359 1 83.25 32 GLY B C 1
ATOM 1363 O O . GLY B 1 32 ? 2.381 -2.307 -19.891 1 83.25 32 GLY B O 1
ATOM 1364 N N . ASN B 1 33 ? 1.18 -2.801 -18.078 1 83.25 33 ASN B N 1
ATOM 1365 C CA . ASN B 1 33 ? 2.25 -2.42 -17.156 1 83.25 33 ASN B CA 1
ATOM 1366 C C . ASN B 1 33 ? 3.053 -3.635 -16.703 1 83.25 33 ASN B C 1
ATOM 1368 O O . ASN B 1 33 ? 2.494 -4.578 -16.141 1 83.25 33 ASN B O 1
ATOM 1372 N N . ARG B 1 34 ? 4.359 -3.498 -16.891 1 87.31 34 ARG B N 1
ATOM 1373 C CA . ARG B 1 34 ? 5.223 -4.598 -16.484 1 87.31 34 ARG B CA 1
ATOM 1374 C C . ARG B 1 34 ? 5.672 -4.426 -15.031 1 87.31 34 ARG B C 1
ATOM 1376 O O . ARG B 1 34 ? 6.121 -3.346 -14.641 1 87.31 34 ARG B O 1
ATOM 1383 N N . VAL B 1 35 ? 5.473 -5.453 -14.289 1 89.75 35 VAL B N 1
ATOM 1384 C CA . VAL B 1 35 ? 5.961 -5.477 -12.914 1 89.75 35 VAL B CA 1
ATOM 1385 C C . VAL B 1 35 ? 6.973 -6.609 -12.742 1 89.75 35 VAL B C 1
ATOM 1387 O O . VAL B 1 35 ? 6.652 -7.777 -12.969 1 89.75 35 VAL B O 1
ATOM 1390 N N . PHE B 1 36 ? 8.203 -6.184 -12.344 1 90.5 36 PHE B N 1
ATOM 1391 C CA . PHE B 1 36 ? 9.234 -7.184 -12.094 1 90.5 36 PHE B CA 1
ATOM 1392 C C . PHE B 1 36 ? 9.148 -7.711 -10.672 1 90.5 36 PHE B C 1
ATOM 1394 O O . PHE B 1 36 ? 9.039 -6.934 -9.719 1 90.5 36 PHE B O 1
ATOM 1401 N N . GLY B 1 37 ? 9.109 -9.008 -10.602 1 92.5 37 GLY B N 1
ATOM 1402 C CA . GLY B 1 37 ? 9.031 -9.625 -9.289 1 92.5 37 GLY B CA 1
ATOM 1403 C C . GLY B 1 37 ? 7.617 -9.727 -8.758 1 92.5 37 GLY B C 1
ATOM 1404 O O . GLY B 1 37 ? 6.656 -9.68 -9.531 1 92.5 37 GLY B O 1
ATOM 1405 N N . PRO B 1 38 ? 7.512 -9.992 -7.48 1 96.19 38 PRO B N 1
ATOM 1406 C CA . PRO B 1 38 ? 6.188 -10.086 -6.863 1 96.19 38 PRO B CA 1
ATOM 1407 C C . PRO B 1 38 ? 5.422 -8.766 -6.895 1 96.19 38 PRO B C 1
ATOM 1409 O O . PRO B 1 38 ? 6.035 -7.695 -6.934 1 96.19 38 PRO B O 1
ATOM 1412 N N . CYS B 1 39 ? 4.129 -8.852 -6.879 1 95.62 39 CYS B N 1
ATOM 1413 C CA . CYS B 1 39 ? 3.357 -7.621 -6.953 1 95.62 39 CYS B CA 1
ATOM 1414 C C . CYS B 1 39 ? 2.115 -7.703 -6.074 1 95.62 39 CYS B C 1
ATOM 1416 O O . CYS B 1 39 ? 1.659 -8.797 -5.734 1 95.62 39 CYS B O 1
ATOM 1418 N N . ALA B 1 40 ? 1.688 -6.559 -5.59 1 95.56 40 ALA B N 1
ATOM 1419 C CA . ALA B 1 40 ? 0.427 -6.344 -4.883 1 95.56 40 ALA B CA 1
ATOM 1420 C C . ALA B 1 40 ? -0.546 -5.531 -5.73 1 95.56 40 ALA B C 1
ATOM 1422 O O . ALA B 1 40 ? -0.242 -4.402 -6.125 1 95.56 40 ALA B O 1
ATOM 1423 N N . LEU B 1 41 ? -1.693 -6.121 -5.965 1 94.75 41 LEU B N 1
ATOM 1424 C CA . LEU B 1 41 ? -2.701 -5.461 -6.785 1 94.75 41 LEU B CA 1
ATOM 1425 C C . LEU B 1 41 ? -3.877 -4.996 -5.93 1 94.75 41 LEU B C 1
ATOM 1427 O O . LEU B 1 41 ? -4.574 -5.812 -5.328 1 94.75 41 LEU B O 1
ATOM 1431 N N . LEU B 1 42 ? -4.012 -3.754 -5.758 1 91.69 42 LEU B N 1
ATOM 1432 C CA . LEU B 1 42 ? -5.145 -3.064 -5.145 1 91.69 42 LEU B CA 1
ATOM 1433 C C . LEU B 1 42 ? -5.789 -2.096 -6.133 1 91.69 42 LEU B C 1
ATOM 1435 O O . LEU B 1 42 ? -5.559 -0.887 -6.059 1 91.69 42 LEU B O 1
ATOM 1439 N N . PRO B 1 43 ? -6.605 -2.615 -6.969 1 85.25 43 PRO B N 1
ATOM 1440 C CA . PRO B 1 43 ? -7.062 -1.791 -8.094 1 85.25 43 PRO B CA 1
ATOM 1441 C C . PRO B 1 43 ? -7.602 -0.435 -7.645 1 85.25 43 PRO B C 1
ATOM 1443 O O . PRO B 1 43 ? -8.32 -0.351 -6.648 1 85.25 43 PRO B O 1
ATOM 1446 N N . PRO B 1 44 ? -7.262 0.516 -8.312 1 82.88 44 PRO B N 1
ATOM 1447 C CA . PRO B 1 44 ? -6.492 0.497 -9.562 1 82.88 44 PRO B CA 1
ATOM 1448 C C . PRO B 1 44 ? -4.984 0.481 -9.328 1 82.88 44 PRO B C 1
ATOM 1450 O O . PRO B 1 44 ? -4.207 0.556 -10.281 1 82.88 44 PRO B O 1
ATOM 1453 N N . ALA B 1 45 ? -4.461 0.351 -8.133 1 86.69 45 ALA B N 1
ATOM 1454 C CA . ALA B 1 45 ? -3.041 0.428 -7.805 1 86.69 45 ALA B CA 1
ATOM 1455 C C . ALA B 1 45 ? -2.326 -0.875 -8.148 1 86.69 45 ALA B C 1
ATOM 1457 O O . ALA B 1 45 ? -2.822 -1.963 -7.848 1 86.69 45 ALA B O 1
ATOM 1458 N N . ILE B 1 46 ? -1.243 -0.702 -8.898 1 91.06 46 ILE B N 1
ATOM 1459 C CA . ILE B 1 46 ? -0.303 -1.78 -9.18 1 91.06 46 ILE B CA 1
ATOM 1460 C C . ILE B 1 46 ? 1.017 -1.519 -8.461 1 91.06 46 ILE B C 1
ATOM 1462 O O . ILE B 1 46 ? 1.731 -0.567 -8.781 1 91.06 46 ILE B O 1
ATOM 1466 N N . LEU B 1 47 ? 1.337 -2.4 -7.484 1 90.5 47 LEU B N 1
ATOM 1467 C CA . LEU B 1 47 ? 2.475 -2.117 -6.617 1 90.5 47 LEU B CA 1
ATOM 1468 C C . LEU B 1 47 ? 3.475 -3.268 -6.641 1 90.5 47 LEU B C 1
ATOM 1470 O O . LEU B 1 47 ? 3.084 -4.434 -6.738 1 90.5 47 LEU B O 1
ATOM 1474 N N . GLN B 1 48 ? 4.77 -2.883 -6.578 1 90.75 48 GLN B N 1
ATOM 1475 C CA . GLN B 1 48 ? 5.777 -3.922 -6.402 1 90.75 48 GLN B CA 1
ATOM 1476 C C . GLN B 1 48 ? 5.879 -4.344 -4.938 1 90.75 48 GLN B C 1
ATOM 1478 O O . GLN B 1 48 ? 6.078 -3.504 -4.059 1 90.75 48 GLN B O 1
ATOM 1483 N N . TRP B 1 49 ? 5.695 -5.59 -4.734 1 94.94 49 TRP B N 1
ATOM 1484 C CA . TRP B 1 49 ? 5.598 -6.18 -3.4 1 94.94 49 TRP B CA 1
ATOM 1485 C C . TRP B 1 49 ? 6.953 -6.699 -2.934 1 94.94 49 TRP B C 1
ATOM 1487 O O . TRP B 1 49 ? 7.633 -7.422 -3.664 1 94.94 49 TRP B O 1
ATOM 1497 N N . LYS B 1 50 ? 7.363 -6.242 -1.741 1 93.56 50 LYS B N 1
ATOM 1498 C CA . LYS B 1 50 ? 8.688 -6.59 -1.234 1 93.56 50 LYS B CA 1
ATOM 1499 C C . LYS B 1 50 ? 8.664 -7.938 -0.519 1 93.56 50 LYS B C 1
ATOM 1501 O O . LYS B 1 50 ? 8.898 -8.008 0.689 1 93.56 50 LYS B O 1
ATOM 1506 N N . VAL B 1 51 ? 8.336 -8.938 -1.257 1 95.38 51 VAL B N 1
ATOM 1507 C CA . VAL B 1 51 ? 8.344 -10.328 -0.808 1 95.38 51 VAL B CA 1
ATOM 1508 C C . VAL B 1 51 ? 9.125 -11.188 -1.795 1 95.38 51 VAL B C 1
ATOM 1510 O O . VAL B 1 51 ? 9.016 -11.008 -3.01 1 95.38 51 VAL B O 1
ATOM 1513 N N . GLY B 1 52 ? 9.93 -12.07 -1.267 1 92.19 52 GLY B N 1
ATOM 1514 C CA . GLY B 1 52 ? 10.703 -12.961 -2.121 1 92.19 52 GLY B CA 1
ATOM 1515 C C . GLY B 1 52 ? 10.008 -14.281 -2.396 1 92.19 52 GLY B C 1
ATOM 1516 O O . GLY B 1 52 ? 9.836 -14.664 -3.553 1 92.19 52 GLY B O 1
ATOM 1517 N N . THR B 1 53 ? 9.656 -15.008 -1.358 1 94.06 53 THR B N 1
ATOM 1518 C CA . THR B 1 53 ? 8.992 -16.297 -1.435 1 94.06 53 THR B CA 1
ATOM 1519 C C . THR B 1 53 ? 7.773 -16.344 -0.516 1 94.06 53 THR B C 1
ATOM 1521 O O . THR B 1 53 ? 7.512 -15.391 0.221 1 94.06 53 THR B O 1
ATOM 1524 N N . TYR B 1 54 ? 7.078 -17.438 -0.572 1 95.62 54 TYR B N 1
ATOM 1525 C CA . TYR B 1 54 ? 5.891 -17.594 0.257 1 95.62 54 TYR B CA 1
ATOM 1526 C C . TYR B 1 54 ? 6.246 -17.562 1.737 1 95.62 54 TYR B C 1
ATOM 1528 O O . TYR B 1 54 ? 5.395 -17.266 2.58 1 95.62 54 TYR B O 1
ATOM 1536 N N . LYS B 1 55 ? 7.484 -17.828 2.061 1 96.12 55 LYS B N 1
ATOM 1537 C CA . LYS B 1 55 ? 7.922 -17.828 3.453 1 96.12 55 LYS B CA 1
ATOM 1538 C C . LYS B 1 55 ? 7.93 -16.406 4.016 1 96.12 55 LYS B C 1
ATOM 1540 O O . LYS B 1 55 ? 7.906 -16.219 5.23 1 96.12 55 LYS B O 1
ATOM 1545 N N . ASP B 1 56 ? 7.922 -15.438 3.15 1 96.38 56 ASP B N 1
ATOM 1546 C CA . ASP B 1 56 ? 7.973 -14.039 3.543 1 96.38 56 ASP B CA 1
ATOM 1547 C C . ASP B 1 56 ? 6.566 -13.461 3.705 1 96.38 56 ASP B C 1
ATOM 1549 O O . ASP B 1 56 ? 6.406 -12.266 3.967 1 96.38 56 ASP B O 1
ATOM 1553 N N . ILE B 1 57 ? 5.582 -14.258 3.492 1 97.69 57 ILE B N 1
ATOM 1554 C CA . ILE B 1 57 ? 4.203 -13.82 3.674 1 97.69 57 ILE B CA 1
ATOM 1555 C C . ILE B 1 57 ? 3.838 -13.867 5.156 1 97.69 57 ILE B C 1
ATOM 1557 O O . ILE B 1 57 ? 3.684 -14.953 5.727 1 97.69 57 ILE B O 1
ATOM 1561 N N . THR B 1 58 ? 3.758 -12.773 5.75 1 97.5 58 THR B N 1
ATOM 1562 C CA . THR B 1 58 ? 3.48 -12.578 7.168 1 97.5 58 THR B CA 1
ATOM 1563 C C . THR B 1 58 ? 2.355 -11.562 7.363 1 97.5 58 THR B C 1
ATOM 1565 O O . THR B 1 58 ? 1.842 -11.008 6.391 1 97.5 58 THR B O 1
ATOM 1568 N N . GLU B 1 59 ? 1.998 -11.336 8.602 1 97.06 59 GLU B N 1
ATOM 1569 C CA . GLU B 1 59 ? 1.022 -10.297 8.898 1 97.06 59 GLU B CA 1
ATOM 1570 C C . GLU B 1 59 ? 1.511 -8.93 8.414 1 97.06 59 GLU B C 1
ATOM 1572 O O . GLU B 1 59 ? 0.738 -8.156 7.852 1 97.06 59 GLU B O 1
ATOM 1577 N N . GLU B 1 60 ? 2.744 -8.742 8.617 1 96.38 60 GLU B N 1
ATOM 1578 C CA . GLU B 1 60 ? 3.348 -7.473 8.234 1 96.38 60 GLU B CA 1
ATOM 1579 C C . GLU B 1 60 ? 3.285 -7.262 6.727 1 96.38 60 GLU B C 1
ATOM 1581 O O . GLU B 1 60 ? 2.881 -6.195 6.258 1 96.38 60 GLU B O 1
ATOM 1586 N N . SER B 1 61 ? 3.602 -8.312 5.949 1 97.12 61 SER B N 1
ATOM 1587 C CA . SER B 1 61 ? 3.672 -8.18 4.496 1 97.12 61 SER B CA 1
ATOM 1588 C C . SER B 1 61 ? 2.279 -8.094 3.881 1 97.12 61 SER B C 1
ATOM 1590 O O . SER B 1 61 ? 2.125 -7.648 2.74 1 97.12 61 SER B O 1
ATOM 1592 N N . LEU B 1 62 ? 1.238 -8.508 4.691 1 98.06 62 LEU B N 1
ATOM 1593 C CA . LEU B 1 62 ? -0.115 -8.5 4.148 1 98.06 62 LEU B CA 1
ATOM 1594 C C . LEU B 1 62 ? -0.926 -7.344 4.719 1 98.06 62 LEU B C 1
ATOM 1596 O O . LEU B 1 62 ? -2.062 -7.109 4.297 1 98.06 62 LEU B O 1
ATOM 1600 N N . SER B 1 63 ? -0.32 -6.516 5.555 1 96.69 63 SER B N 1
ATOM 1601 C CA . SER B 1 63 ? -1.073 -5.48 6.258 1 96.69 63 SER B CA 1
ATOM 1602 C C . SER B 1 63 ? -1.583 -4.418 5.293 1 96.69 63 SER B C 1
ATOM 1604 O O . SER B 1 63 ? -2.627 -3.803 5.531 1 96.69 63 SER B O 1
ATOM 1606 N N . LEU B 1 64 ? -0.886 -4.184 4.223 1 94.19 64 LEU B N 1
ATOM 1607 C CA . LEU B 1 64 ? -1.301 -3.16 3.268 1 94.19 64 LEU B CA 1
ATOM 1608 C C . LEU B 1 64 ? -2.719 -3.422 2.77 1 94.19 64 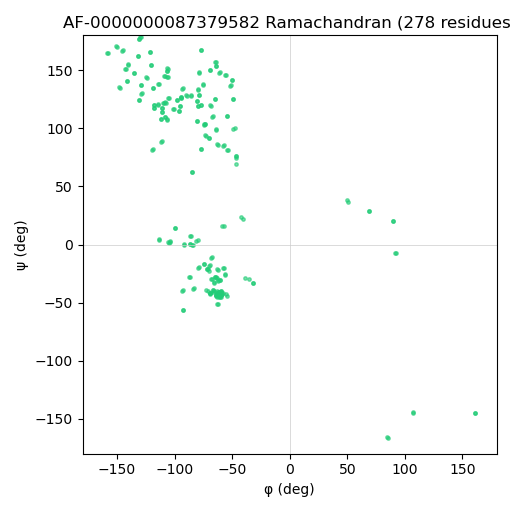LEU B C 1
ATOM 1610 O O . LEU B 1 64 ? -3.457 -2.484 2.467 1 94.19 64 LEU B O 1
ATOM 1614 N N . PHE B 1 65 ? -3.186 -4.656 2.783 1 96.81 65 PHE B N 1
ATOM 1615 C CA . PHE B 1 65 ? -4.465 -5.008 2.178 1 96.81 65 PHE B CA 1
ATOM 1616 C C . PHE B 1 65 ? -5.621 -4.629 3.098 1 96.81 65 PHE B C 1
ATOM 1618 O O . PHE B 1 65 ? -6.77 -4.543 2.656 1 96.81 65 PHE B O 1
ATOM 1625 N N . HIS B 1 66 ? -5.301 -4.465 4.367 1 96 66 HIS B N 1
ATOM 1626 C CA . HIS B 1 66 ? -6.383 -4.02 5.238 1 96 66 HIS B CA 1
ATOM 1627 C C . HIS B 1 66 ? -6.125 -2.615 5.77 1 96 66 HIS B C 1
ATOM 1629 O O . HIS B 1 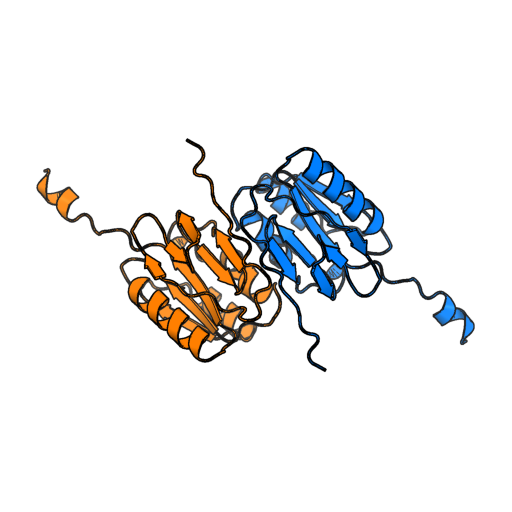66 ? -6.926 -2.076 6.531 1 96 66 HIS B O 1
ATOM 1635 N N . MET B 1 67 ? -5.051 -1.972 5.312 1 94.75 67 MET B N 1
ATOM 1636 C CA . MET B 1 67 ? -4.746 -0.62 5.77 1 94.75 67 MET B CA 1
ATOM 1637 C C . MET B 1 67 ? -5.102 0.41 4.703 1 94.75 67 MET B C 1
ATOM 1639 O O . MET B 1 67 ? -4.832 1.601 4.867 1 94.75 67 MET B O 1
ATOM 1643 N N . LEU B 1 68 ? -5.633 -0.048 3.641 1 91.44 68 LEU B N 1
ATOM 1644 C CA . LEU B 1 68 ? -6.035 0.842 2.557 1 91.44 68 LEU B CA 1
ATOM 1645 C C . LEU B 1 68 ? -7.531 0.719 2.281 1 91.44 68 LEU B C 1
ATOM 1647 O O . LEU B 1 68 ? -8.156 -0.277 2.652 1 91.44 68 LEU B O 1
ATOM 1651 N N . GLU B 1 69 ? -8.039 1.789 1.757 1 88.69 69 GLU B N 1
ATOM 1652 C CA . GLU B 1 69 ? -9.43 1.822 1.315 1 88.69 69 GLU B CA 1
ATOM 1653 C C . GLU B 1 69 ? -9.523 1.794 -0.207 1 88.69 69 GLU B C 1
ATOM 1655 O O . GLU B 1 69 ? -8.656 2.324 -0.899 1 88.69 69 GLU B O 1
ATOM 1660 N N . PRO B 1 70 ? -10.672 1.176 -0.69 1 88.31 70 PRO B N 1
ATOM 1661 C CA . PRO B 1 70 ? -11.805 0.585 0.023 1 88.31 70 PRO B CA 1
ATOM 1662 C C . PRO B 1 70 ? -11.484 -0.788 0.609 1 88.31 70 PRO B C 1
ATOM 1664 O O . PRO B 1 70 ? -10.492 -1.41 0.223 1 88.31 70 PRO B O 1
ATOM 1667 N N . LYS B 1 71 ? -12.359 -1.228 1.462 1 92.06 71 LYS B N 1
ATOM 1668 C CA . LYS B 1 71 ? -12.195 -2.545 2.07 1 92.06 71 LYS B CA 1
ATOM 1669 C C . LYS B 1 71 ? -12.289 -3.65 1.021 1 92.06 71 LYS B C 1
ATOM 1671 O O . LYS B 1 71 ? -13.258 -3.703 0.253 1 92.06 71 LYS B O 1
ATOM 1676 N N . ILE B 1 72 ? -11.289 -4.434 0.993 1 95.31 72 ILE B N 1
ATOM 1677 C CA . ILE B 1 72 ? -11.242 -5.566 0.077 1 95.31 72 ILE B CA 1
ATOM 1678 C C . ILE B 1 72 ? -12.148 -6.68 0.589 1 95.31 72 ILE B C 1
ATOM 1680 O O . ILE B 1 72 ? -12.18 -6.965 1.789 1 95.31 72 ILE B O 1
ATOM 1684 N N . GLU B 1 73 ? -12.898 -7.301 -0.318 1 97.44 73 GLU B N 1
ATOM 1685 C CA . GLU B 1 73 ? -13.742 -8.445 0.012 1 97.44 73 GLU B CA 1
ATOM 1686 C C . GLU B 1 73 ? -12.945 -9.742 0.006 1 97.44 73 GLU B C 1
ATOM 1688 O O . GLU B 1 73 ? -13.156 -10.609 0.855 1 97.44 73 GLU B O 1
ATOM 1693 N N . ILE B 1 74 ? -12.062 -9.805 -0.902 1 98.5 74 ILE B N 1
ATOM 1694 C CA . ILE B 1 74 ? -11.328 -11.055 -1.083 1 98.5 74 ILE B CA 1
ATOM 1695 C C . ILE B 1 74 ? -9.914 -10.75 -1.569 1 98.5 74 ILE B C 1
ATOM 1697 O O . ILE B 1 74 ? -9.719 -9.875 -2.416 1 98.5 74 ILE B O 1
ATOM 1701 N N . LEU B 1 75 ? -8.93 -11.414 -0.997 1 98.75 75 LEU B N 1
ATOM 1702 C CA . LEU B 1 75 ? -7.535 -11.391 -1.424 1 98.75 75 LEU B CA 1
ATOM 1703 C C . LEU B 1 75 ? -7.148 -12.719 -2.072 1 98.75 75 LEU B C 1
ATOM 1705 O O . LEU B 1 75 ? -7.281 -13.781 -1.456 1 98.75 75 LEU B O 1
ATOM 1709 N N . VAL B 1 76 ? -6.676 -12.641 -3.332 1 98.81 76 VAL B N 1
ATOM 1710 C CA . VAL B 1 76 ? -6.16 -13.82 -4.016 1 98.81 76 VAL B CA 1
ATOM 1711 C C . VAL B 1 76 ? -4.641 -13.883 -3.869 1 98.81 76 VAL B C 1
ATOM 1713 O O . VAL B 1 76 ? -3.934 -12.961 -4.293 1 98.81 76 VAL B O 1
ATOM 1716 N N . LEU B 1 77 ? -4.176 -14.945 -3.258 1 98.81 77 LEU B N 1
ATOM 1717 C CA . LEU B 1 77 ? -2.744 -15.141 -3.068 1 98.81 77 LEU B CA 1
ATOM 1718 C C . LEU B 1 77 ? -2.189 -16.125 -4.094 1 98.81 77 LEU B C 1
ATOM 1720 O O . LEU B 1 77 ? -2.623 -17.281 -4.152 1 98.81 77 LEU B O 1
ATOM 1724 N N . GLY B 1 78 ? -1.289 -15.617 -4.934 1 98.75 78 GLY B N 1
ATOM 1725 C CA . GLY B 1 78 ? -0.52 -16.484 -5.812 1 98.75 78 GLY B CA 1
ATOM 1726 C C . GLY B 1 78 ? 0.843 -16.844 -5.254 1 98.75 78 GLY B C 1
ATOM 1727 O O . GLY B 1 78 ? 1.748 -16 -5.227 1 98.75 78 GLY B O 1
ATOM 1728 N N . THR B 1 79 ? 1.064 -18.094 -4.961 1 98.44 79 THR B N 1
ATOM 1729 C CA . THR B 1 79 ? 2.229 -18.469 -4.16 1 98.44 79 THR B CA 1
ATOM 1730 C C . THR B 1 79 ? 3.355 -18.984 -5.051 1 98.44 79 THR B C 1
ATOM 1732 O O . THR B 1 79 ? 4.332 -19.547 -4.559 1 98.44 79 THR B O 1
ATOM 1735 N N . GLY B 1 80 ? 3.281 -18.766 -6.344 1 97.5 80 GLY B N 1
ATOM 1736 C CA . GLY B 1 80 ? 4.305 -19.234 -7.27 1 97.5 80 GLY B CA 1
ATOM 1737 C C . GLY B 1 80 ? 3.857 -20.406 -8.125 1 97.5 80 GLY B C 1
ATOM 1738 O O . GLY B 1 80 ? 2.705 -20.453 -8.562 1 97.5 80 GLY B O 1
ATOM 1739 N N . ALA B 1 81 ? 4.816 -21.344 -8.43 1 96.81 81 ALA B N 1
ATOM 1740 C CA . ALA B 1 81 ? 4.562 -22.484 -9.305 1 96.81 81 ALA B CA 1
ATOM 1741 C C . ALA B 1 81 ? 3.664 -23.516 -8.625 1 96.81 81 ALA B C 1
ATOM 1743 O O . ALA B 1 81 ? 2.988 -24.297 -9.297 1 96.81 81 ALA B O 1
ATOM 1744 N N . LYS B 1 82 ? 3.639 -23.453 -7.309 1 96.81 82 LYS B N 1
ATOM 1745 C CA . LYS B 1 82 ? 2.846 -24.406 -6.523 1 96.81 82 LYS B CA 1
ATOM 1746 C C . LYS B 1 82 ? 2 -23.672 -5.48 1 96.81 82 LYS B C 1
ATOM 1748 O O . LYS B 1 82 ? 2.268 -22.516 -5.152 1 96.81 82 LYS B O 1
ATOM 1753 N N . VAL B 1 83 ? 1.027 -24.422 -5.023 1 98.19 83 VAL B N 1
ATOM 1754 C CA . VAL B 1 83 ? 0.245 -23.922 -3.896 1 98.19 83 VAL B CA 1
ATOM 1755 C C . VAL B 1 83 ? 1 -24.156 -2.592 1 98.19 83 VAL B C 1
ATOM 1757 O O . VAL B 1 83 ? 1.323 -25.297 -2.26 1 98.19 83 VAL B O 1
ATOM 1760 N N . GLU B 1 84 ? 1.316 -23.078 -1.892 1 97.88 84 GLU B N 1
ATOM 1761 C CA . GLU B 1 84 ? 2.057 -23.203 -0.639 1 97.88 84 GLU B CA 1
ATOM 1762 C C . GLU B 1 84 ? 1.149 -22.969 0.564 1 97.88 84 GLU B C 1
ATOM 1764 O O . GLU B 1 84 ? 0.177 -22.219 0.473 1 97.88 84 GLU B O 1
ATOM 1769 N N . ARG B 1 85 ? 1.468 -23.562 1.623 1 97.56 85 ARG B N 1
ATOM 1770 C CA . ARG B 1 85 ? 0.738 -23.328 2.865 1 97.56 85 ARG B CA 1
ATOM 1771 C C . ARG B 1 85 ? 1.182 -22.031 3.527 1 97.56 85 ARG B C 1
ATOM 1773 O O . ARG B 1 85 ? 2.381 -21.766 3.648 1 97.56 85 ARG B O 1
ATOM 1780 N N . ILE B 1 86 ? 0.226 -21.25 3.943 1 97.75 86 ILE B N 1
ATOM 1781 C CA . ILE B 1 86 ? 0.469 -20 4.648 1 97.75 86 ILE B CA 1
ATOM 1782 C C . ILE B 1 86 ? 0.132 -20.172 6.129 1 97.75 86 ILE B C 1
ATOM 1784 O O . ILE B 1 86 ? -0.771 -20.938 6.484 1 97.75 86 ILE B O 1
ATOM 1788 N N . ASN B 1 87 ? 0.879 -19.547 6.973 1 97.5 87 ASN B N 1
ATOM 1789 C CA . ASN B 1 87 ? 0.634 -19.594 8.414 1 97.5 87 ASN B CA 1
ATOM 1790 C C . ASN B 1 87 ? -0.827 -19.297 8.742 1 97.5 87 ASN B C 1
ATOM 1792 O O . ASN B 1 87 ? -1.354 -18.25 8.375 1 97.5 87 ASN B O 1
ATOM 1796 N N . PRO B 1 88 ? -1.482 -20.141 9.438 1 97.5 88 PRO B N 1
ATOM 1797 C CA . PRO B 1 88 ? -2.904 -19.969 9.734 1 97.5 88 PRO B CA 1
ATOM 1798 C C . PRO B 1 88 ? -3.193 -18.688 10.516 1 97.5 88 PRO B C 1
ATOM 1800 O O . PRO B 1 88 ? -4.277 -18.125 10.398 1 97.5 88 PRO B O 1
ATOM 1803 N N . THR B 1 89 ? -2.27 -18.281 11.297 1 97.88 89 THR B N 1
ATOM 1804 C CA . THR B 1 89 ? -2.473 -17.062 12.078 1 97.88 89 THR B CA 1
ATOM 1805 C C . THR B 1 89 ? -2.566 -15.844 11.164 1 97.88 89 THR B C 1
ATOM 1807 O O . THR B 1 89 ? -3.295 -14.891 11.461 1 97.88 89 THR B O 1
ATOM 1810 N N . VAL B 1 90 ? -1.85 -15.914 10.086 1 97.88 90 VAL B N 1
ATOM 1811 C CA . VAL B 1 90 ? -1.878 -14.828 9.109 1 97.88 90 VAL B CA 1
ATOM 1812 C C . VAL B 1 90 ? -3.242 -14.789 8.422 1 97.88 90 VAL B C 1
ATOM 1814 O O . VAL B 1 90 ? -3.832 -13.719 8.266 1 97.88 90 VAL B O 1
ATOM 1817 N N . LEU B 1 91 ? -3.756 -15.969 8.086 1 97.81 91 LEU B N 1
ATOM 1818 C CA . LEU B 1 91 ? -5.066 -16.078 7.453 1 97.81 91 LEU B CA 1
ATOM 1819 C C . LEU B 1 91 ? -6.168 -15.633 8.406 1 97.81 91 LEU B C 1
ATOM 1821 O O . LEU B 1 91 ? -7.121 -14.961 7.996 1 97.81 91 LEU B O 1
ATOM 1825 N N . ALA B 1 92 ? -6.031 -15.992 9.594 1 97.94 92 ALA B N 1
ATOM 1826 C CA . ALA B 1 92 ? -7.004 -15.617 10.617 1 97.94 92 ALA B CA 1
ATOM 1827 C C . ALA B 1 92 ? -7.059 -14.109 10.805 1 97.94 92 ALA B C 1
ATOM 1829 O O . ALA B 1 92 ? -8.133 -13.539 10.992 1 97.94 92 ALA B O 1
ATOM 1830 N N . MET B 1 93 ? -5.902 -13.508 10.773 1 97.5 93 MET B N 1
ATOM 1831 C CA . MET B 1 93 ? -5.836 -12.055 10.906 1 97.5 93 MET B CA 1
ATOM 1832 C C . MET B 1 93 ? -6.617 -11.367 9.789 1 97.5 93 MET B C 1
ATOM 1834 O O . MET B 1 93 ? -7.402 -10.453 10.047 1 97.5 93 MET B O 1
ATOM 1838 N N . LEU B 1 94 ? -6.496 -11.828 8.539 1 98 94 LEU B N 1
ATOM 1839 C CA . LEU B 1 94 ? -7.215 -11.25 7.414 1 98 94 LEU B CA 1
ATOM 1840 C C . LEU B 1 94 ? -8.719 -11.484 7.547 1 98 94 LEU B C 1
ATOM 1842 O O . LEU B 1 94 ? -9.516 -10.578 7.285 1 98 94 LEU B O 1
ATOM 1846 N N . LYS B 1 95 ? -9.031 -12.641 8 1 97.62 95 LYS B N 1
ATOM 1847 C CA . LYS B 1 95 ? -10.445 -12.953 8.211 1 97.62 95 LYS B CA 1
ATOM 1848 C C . LYS B 1 95 ? -11.055 -12.039 9.273 1 97.62 95 LYS B C 1
ATOM 1850 O O . LYS B 1 95 ? -12.172 -11.547 9.102 1 97.62 95 LYS B O 1
ATOM 1855 N N . LYS B 1 96 ? -10.297 -11.844 10.273 1 97.94 96 LYS B N 1
ATOM 1856 C CA . LYS B 1 96 ? -10.75 -10.961 11.344 1 97.94 96 LYS B CA 1
ATOM 1857 C C . LYS B 1 96 ? -10.961 -9.539 10.828 1 97.94 96 LYS B C 1
ATOM 1859 O O . LYS B 1 96 ? -11.844 -8.82 11.305 1 97.94 96 LYS B O 1
ATOM 1864 N N . LYS B 1 97 ? -10.188 -9.227 9.891 1 97.25 97 LYS B N 1
ATOM 1865 C CA . LYS B 1 97 ? -10.305 -7.898 9.297 1 97.25 97 LYS B CA 1
ATOM 1866 C C . LYS B 1 97 ? -11.391 -7.871 8.219 1 97.25 97 LYS B C 1
ATOM 1868 O O . LYS B 1 97 ? -11.562 -6.867 7.531 1 97.25 97 LYS B O 1
ATOM 1873 N N . GLY B 1 98 ? -12.047 -8.992 7.969 1 97.44 98 GLY B N 1
ATOM 1874 C CA . GLY B 1 98 ? -13.172 -9.07 7.051 1 97.44 98 GLY B CA 1
ATOM 1875 C C . GLY B 1 98 ? -12.758 -9.367 5.621 1 97.44 98 GLY B C 1
ATOM 1876 O O . GLY B 1 98 ? -13.508 -9.094 4.684 1 97.44 98 GLY B O 1
ATOM 1877 N N . ILE B 1 99 ? -11.617 -9.891 5.449 1 98.44 99 ILE B N 1
ATOM 1878 C CA . ILE B 1 99 ? -11.117 -10.18 4.113 1 98.44 99 ILE B CA 1
ATOM 1879 C C . ILE B 1 99 ? -11.055 -11.688 3.9 1 98.44 99 ILE B C 1
ATOM 1881 O O . ILE B 1 99 ? -10.375 -12.406 4.641 1 98.44 99 ILE B O 1
ATOM 1885 N N . ALA B 1 100 ? -11.812 -12.219 2.934 1 98.5 100 ALA B N 1
ATOM 1886 C CA . ALA B 1 100 ? -11.68 -13.609 2.51 1 98.5 100 ALA B CA 1
ATOM 1887 C C . ALA B 1 100 ? -10.352 -13.836 1.786 1 98.5 100 ALA B C 1
ATOM 1889 O O . ALA B 1 100 ? -9.82 -12.922 1.151 1 98.5 100 ALA B O 1
ATOM 1890 N N . VAL B 1 101 ? -9.828 -15.086 1.897 1 98.69 101 VAL B N 1
ATOM 1891 C CA . VAL B 1 101 ? -8.539 -15.367 1.271 1 98.69 101 VAL B CA 1
ATOM 1892 C C . VAL B 1 101 ? -8.648 -16.625 0.41 1 98.69 101 VAL B C 1
ATOM 1894 O O . VAL B 1 101 ? -9.211 -17.641 0.845 1 98.69 101 VAL B O 1
ATOM 1897 N N . GLU B 1 102 ? -8.203 -16.531 -0.808 1 98.56 102 GLU B N 1
ATOM 1898 C CA . GLU B 1 102 ? -8.023 -17.672 -1.7 1 98.56 102 GLU B CA 1
ATOM 1899 C C . GLU B 1 102 ? -6.547 -17.891 -2.02 1 98.56 102 GLU B C 1
ATOM 1901 O O . GLU B 1 102 ? -5.879 -17.016 -2.553 1 98.56 102 GLU B O 1
ATOM 1906 N N . ILE B 1 103 ? -6.027 -19.078 -1.688 1 98.81 103 ILE B N 1
ATOM 1907 C CA . ILE B 1 103 ? -4.629 -19.391 -1.938 1 98.81 103 ILE B CA 1
ATOM 1908 C C . ILE B 1 103 ? -4.52 -20.359 -3.119 1 98.81 103 ILE B C 1
ATOM 1910 O O . ILE B 1 103 ? -5.172 -21.406 -3.135 1 98.81 103 ILE B O 1
ATOM 1914 N N . GLN B 1 104 ? -3.729 -20 -4.098 1 98.69 104 GLN B N 1
ATOM 1915 C CA . GLN B 1 104 ? -3.531 -20.812 -5.297 1 98.69 104 GLN B CA 1
ATOM 1916 C C . GLN B 1 104 ? -2.1 -20.703 -5.809 1 98.69 104 GLN B C 1
ATOM 1918 O O . GLN B 1 104 ? -1.325 -19.875 -5.324 1 98.69 104 GLN B O 1
ATOM 1923 N N . ASP B 1 105 ? -1.747 -21.609 -6.734 1 98.5 105 ASP B N 1
ATOM 1924 C CA . ASP B 1 105 ? -0.56 -21.297 -7.523 1 98.5 105 ASP B CA 1
ATOM 1925 C C . ASP B 1 105 ? -0.786 -20.047 -8.383 1 98.5 105 ASP B C 1
ATOM 1927 O O . ASP B 1 105 ? -1.928 -19.688 -8.672 1 98.5 105 ASP B O 1
ATOM 1931 N N . THR B 1 106 ? 0.238 -19.328 -8.805 1 98.56 106 THR B N 1
ATOM 1932 C CA . THR B 1 106 ? 0.142 -18 -9.398 1 98.56 106 THR B CA 1
ATOM 1933 C C . THR B 1 106 ? -0.659 -18.047 -10.695 1 98.56 106 THR B C 1
ATOM 1935 O O . THR B 1 106 ? -1.504 -17.188 -10.938 1 98.56 106 THR B O 1
ATOM 1938 N N . PRO B 1 107 ? -0.457 -19.062 -11.625 1 98.38 107 PRO B N 1
ATOM 1939 C CA . PRO B 1 107 ? -1.281 -19.094 -12.836 1 98.38 107 PRO B CA 1
ATOM 1940 C C . PRO B 1 107 ? -2.777 -19.094 -12.531 1 98.38 107 PRO B C 1
ATOM 1942 O O . PRO B 1 107 ? -3.531 -18.297 -13.109 1 98.38 107 PRO B O 1
ATOM 1945 N N . ASN B 1 108 ? -3.188 -19.859 -11.609 1 98.69 108 ASN B N 1
ATOM 1946 C CA . ASN B 1 108 ? -4.598 -19.906 -11.234 1 98.69 108 ASN B CA 1
ATOM 1947 C C . ASN B 1 108 ? -5.039 -18.641 -10.516 1 98.69 108 ASN B C 1
ATOM 1949 O O . ASN B 1 108 ? -6.164 -18.172 -10.703 1 98.69 108 ASN B O 1
ATOM 1953 N N . ALA B 1 109 ? -4.16 -18.156 -9.648 1 98.81 109 ALA B N 1
ATOM 1954 C CA . ALA B 1 109 ? -4.457 -16.922 -8.922 1 98.81 109 ALA B CA 1
ATOM 1955 C C . ALA B 1 109 ? -4.715 -15.766 -9.883 1 98.81 109 ALA B C 1
ATOM 1957 O O . ALA B 1 109 ? -5.633 -14.969 -9.68 1 98.81 109 ALA B O 1
ATOM 1958 N N . CYS B 1 110 ? -3.861 -15.719 -10.945 1 98.69 110 CYS B N 1
ATOM 1959 C CA . CYS B 1 110 ? -4.043 -14.68 -11.953 1 98.69 110 CYS B CA 1
ATOM 1960 C C . CYS B 1 110 ? -5.41 -14.797 -12.609 1 98.69 110 CYS B C 1
ATOM 1962 O O . CYS B 1 110 ? -6.105 -13.789 -12.781 1 98.69 110 CYS B O 1
ATOM 1964 N N . ALA B 1 111 ? -5.777 -15.977 -12.953 1 98.5 111 ALA B N 1
ATOM 1965 C CA . ALA B 1 111 ? -7.074 -16.219 -13.586 1 98.5 111 ALA B CA 1
ATOM 1966 C C . ALA B 1 111 ? -8.219 -15.852 -12.641 1 98.5 111 ALA B C 1
ATOM 1968 O O . ALA B 1 111 ? -9.188 -15.203 -13.047 1 98.5 111 ALA B O 1
ATOM 1969 N N . THR B 1 112 ? -8.117 -16.25 -11.422 1 98.75 112 THR B N 1
ATOM 1970 C CA . THR B 1 112 ? -9.148 -15.984 -10.43 1 98.75 112 THR B CA 1
ATOM 1971 C C . THR B 1 112 ? -9.297 -14.484 -10.195 1 98.75 112 THR B C 1
ATOM 1973 O O . THR B 1 112 ? -10.414 -13.961 -10.148 1 98.75 112 THR B O 1
ATOM 1976 N N . PHE B 1 113 ? -8.156 -13.797 -10.094 1 98.38 113 PHE B N 1
ATOM 1977 C CA . PHE B 1 113 ? -8.203 -12.352 -9.898 1 98.38 113 PHE B CA 1
ATOM 1978 C C . PHE B 1 113 ? -8.898 -11.672 -11.078 1 98.38 113 PHE B C 1
ATOM 1980 O O . PHE B 1 113 ? -9.742 -10.805 -10.883 1 98.38 113 PHE B O 1
ATOM 1987 N N . ASN B 1 114 ? -8.578 -12.055 -12.297 1 97.75 114 ASN B N 1
ATOM 1988 C CA . ASN B 1 114 ? -9.203 -11.492 -13.484 1 97.75 114 ASN B CA 1
ATOM 1989 C C . ASN B 1 114 ? -10.711 -11.719 -13.484 1 97.75 114 ASN B C 1
ATOM 1991 O O . ASN B 1 114 ? -11.484 -10.82 -13.836 1 97.75 114 ASN B O 1
ATOM 1995 N N . PHE B 1 115 ? -11.086 -12.898 -13.07 1 97.88 115 PHE B N 1
ATOM 1996 C CA . PHE B 1 115 ? -12.5 -13.234 -13 1 97.88 115 PHE B CA 1
ATOM 1997 C C . PHE B 1 115 ? -13.219 -12.344 -12 1 97.88 115 PHE B C 1
ATOM 1999 O O . PHE B 1 115 ? -14.25 -11.742 -12.32 1 97.88 115 PHE B O 1
ATOM 2006 N N . LEU B 1 116 ? -12.727 -12.211 -10.781 1 97.44 116 LEU B N 1
ATOM 2007 C CA . LEU B 1 116 ? -13.344 -11.414 -9.727 1 97.44 116 LEU B CA 1
ATOM 2008 C C . LEU B 1 116 ? -13.445 -9.953 -10.148 1 97.44 116 LEU B C 1
ATOM 2010 O O . LEU B 1 116 ? -14.461 -9.297 -9.891 1 97.44 116 LEU B O 1
ATOM 2014 N N . THR B 1 117 ? -12.328 -9.531 -10.734 1 93.5 117 THR B N 1
ATOM 2015 C CA . THR B 1 117 ? -12.289 -8.156 -11.203 1 93.5 117 THR B CA 1
ATOM 2016 C C . THR B 1 117 ? -13.352 -7.918 -12.273 1 93.5 117 THR B C 1
ATOM 2018 O O . THR B 1 117 ? -14.008 -6.875 -12.281 1 93.5 117 THR B O 1
ATOM 2021 N N . SER B 1 118 ? -13.57 -8.797 -13.164 1 92.94 118 SER B N 1
ATOM 2022 C CA . SER B 1 118 ? -14.578 -8.688 -14.211 1 92.94 118 SER B CA 1
ATOM 2023 C C . SER B 1 118 ? -15.984 -8.672 -13.617 1 92.94 118 SER B C 1
ATOM 2025 O O . SER B 1 118 ? -16.891 -8.07 -14.195 1 92.94 118 SER B O 1
ATOM 2027 N N . GLU B 1 119 ? -16.156 -9.281 -12.492 1 94.25 119 GLU B N 1
ATOM 2028 C CA . GLU B 1 119 ? -17.438 -9.328 -11.797 1 94.25 119 GLU B CA 1
ATOM 2029 C C . GLU B 1 119 ? -17.625 -8.102 -10.906 1 94.25 119 GLU B C 1
ATOM 2031 O O . GLU B 1 119 ? -18.594 -8.031 -10.148 1 94.25 119 GLU B O 1
ATOM 2036 N N . ARG B 1 120 ? -16.75 -7.254 -10.875 1 89.81 120 ARG B N 1
ATOM 2037 C CA . ARG B 1 120 ? -16.797 -5.977 -10.172 1 89.81 120 ARG B CA 1
ATOM 2038 C C . ARG B 1 120 ? -16.766 -6.184 -8.664 1 89.81 120 ARG B C 1
ATOM 2040 O O . ARG B 1 120 ? -17.375 -5.414 -7.914 1 89.81 120 ARG B O 1
ATOM 2047 N N . ARG B 1 121 ? -16.141 -7.262 -8.266 1 92.88 121 ARG B N 1
ATOM 2048 C CA . ARG B 1 121 ? -15.883 -7.445 -6.84 1 92.88 121 ARG B CA 1
ATOM 2049 C C . ARG B 1 121 ? -14.68 -6.621 -6.391 1 92.88 121 ARG B C 1
ATOM 2051 O O . ARG B 1 121 ? -13.789 -6.332 -7.191 1 92.88 121 ARG B O 1
ATOM 2058 N N . VAL B 1 122 ? -14.688 -6.152 -5.145 1 93.94 122 VAL B N 1
ATOM 2059 C CA . VAL B 1 122 ? -13.523 -5.461 -4.598 1 93.94 122 VAL B CA 1
ATOM 2060 C C . VAL B 1 122 ? -12.453 -6.473 -4.211 1 93.94 122 VAL B C 1
ATOM 2062 O O . VAL B 1 122 ? -12.352 -6.863 -3.043 1 93.94 122 VAL B O 1
ATOM 2065 N N . ALA B 1 123 ? -11.711 -6.859 -5.215 1 97.06 123 ALA B N 1
ATOM 2066 C CA . ALA B 1 123 ? -10.695 -7.895 -5.043 1 97.06 123 ALA B CA 1
ATOM 2067 C C . ALA B 1 123 ? -9.289 -7.305 -5.113 1 97.06 123 ALA B C 1
ATOM 2069 O O . ALA B 1 123 ? -9.055 -6.328 -5.828 1 97.06 123 ALA B O 1
ATOM 2070 N N . ALA B 1 124 ? -8.438 -7.875 -4.336 1 97.31 124 ALA B N 1
ATOM 2071 C CA . ALA B 1 124 ? -7.008 -7.602 -4.41 1 97.31 124 ALA B CA 1
ATOM 2072 C C . ALA B 1 124 ? -6.219 -8.875 -4.684 1 97.31 124 ALA B C 1
ATOM 2074 O O . ALA B 1 124 ? -6.766 -9.984 -4.598 1 97.31 124 ALA B O 1
ATOM 2075 N N . ALA B 1 125 ? -4.957 -8.703 -5.059 1 98.5 125 ALA B N 1
ATOM 2076 C CA . ALA B 1 125 ? -4.102 -9.867 -5.285 1 98.5 125 ALA B CA 1
ATOM 2077 C C . ALA B 1 125 ? -2.682 -9.609 -4.785 1 98.5 125 ALA B C 1
ATOM 2079 O O . ALA B 1 125 ? -2.191 -8.477 -4.848 1 98.5 125 ALA B O 1
ATOM 2080 N N . ALA B 1 126 ? -2.098 -10.57 -4.207 1 98.69 126 ALA B N 1
ATOM 2081 C CA . ALA B 1 126 ? -0.673 -10.656 -3.898 1 98.69 126 ALA B CA 1
ATOM 2082 C C . ALA B 1 126 ? -0.027 -11.836 -4.625 1 98.69 126 ALA B C 1
ATOM 2084 O O . ALA B 1 126 ? -0.374 -12.992 -4.379 1 98.69 126 ALA B O 1
ATOM 2085 N N . LEU B 1 127 ? 0.965 -11.523 -5.543 1 98.44 127 LEU B N 1
ATOM 2086 C CA . LEU B 1 127 ? 1.369 -12.547 -6.5 1 98.44 127 LEU B CA 1
ATOM 2087 C C . LEU B 1 127 ? 2.887 -12.688 -6.531 1 98.44 127 LEU B C 1
ATOM 2089 O O . LEU B 1 127 ? 3.605 -11.711 -6.758 1 98.44 127 LEU B O 1
ATOM 2093 N N . ILE B 1 128 ? 3.316 -13.875 -6.309 1 98.19 128 ILE B N 1
ATOM 2094 C CA . ILE B 1 128 ? 4.711 -14.258 -6.504 1 98.19 128 ILE B CA 1
ATOM 2095 C C . ILE B 1 128 ? 4.875 -14.938 -7.859 1 98.19 128 ILE B C 1
ATOM 2097 O O . ILE B 1 128 ? 4.152 -15.883 -8.18 1 98.19 128 ILE B O 1
ATOM 2101 N N . PRO B 1 129 ? 5.758 -14.422 -8.688 1 97.62 129 PRO B N 1
ATOM 2102 C CA . PRO B 1 129 ? 5.906 -15.047 -10.008 1 97.62 129 PRO B CA 1
ATOM 2103 C C . PRO B 1 129 ? 6.211 -16.531 -9.922 1 97.62 129 PRO B C 1
ATOM 2105 O O . PRO B 1 129 ? 6.898 -16.984 -9 1 97.62 129 PRO B O 1
ATOM 2108 N N . PRO B 1 130 ? 5.684 -17.266 -10.914 1 95.94 130 PRO B N 1
ATOM 2109 C CA . PRO B 1 130 ? 5.945 -18.703 -10.898 1 95.94 130 PRO B CA 1
ATOM 2110 C C . PRO B 1 130 ? 7.371 -19.062 -11.32 1 95.94 130 PRO B C 1
ATOM 2112 O O . PRO B 1 130 ? 7.812 -18.656 -12.398 1 95.94 130 PRO B O 1
ATOM 2115 N N . GLN B 1 131 ? 8.25 -19.391 -10.406 1 84.44 131 GLN B N 1
ATOM 2116 C CA . GLN B 1 131 ? 9.602 -19.766 -10.781 1 84.44 131 GLN B CA 1
ATOM 2117 C C . GLN B 1 131 ? 9.625 -21.109 -11.508 1 84.44 131 GLN B C 1
ATOM 2119 O O . GLN B 1 131 ? 8.82 -22 -11.195 1 84.44 131 GLN B O 1
ATOM 2124 N N . VAL B 1 132 ? 10.125 -21.141 -12.781 1 65.44 132 VAL B N 1
ATOM 2125 C CA . VAL B 1 132 ? 10.258 -22.391 -13.523 1 65.44 132 VAL B CA 1
ATOM 2126 C C . VAL B 1 132 ? 11.07 -23.391 -12.711 1 65.44 132 VAL B C 1
ATOM 2128 O O . VAL B 1 132 ? 12.062 -23.031 -12.086 1 65.44 132 VAL B O 1
ATOM 2131 N N . SER B 1 133 ? 10.445 -24.391 -12.25 1 52.22 133 SER B N 1
ATOM 2132 C CA . SER B 1 133 ? 11.227 -25.5 -11.734 1 52.22 133 SER B CA 1
ATOM 2133 C C . SER B 1 133 ? 12.359 -25.875 -12.695 1 52.22 133 SER B C 1
ATOM 2135 O O . SER B 1 133 ? 12.125 -26.094 -13.883 1 52.22 133 SER B O 1
ATOM 2137 N N . THR B 1 134 ? 13.398 -25.156 -12.758 1 44.91 134 THR B N 1
ATOM 2138 C CA . THR B 1 134 ? 14.445 -25.688 -13.625 1 44.91 134 THR B CA 1
ATOM 2139 C C . THR B 1 134 ? 14.68 -27.156 -13.352 1 44.91 134 THR B C 1
ATOM 2141 O O . THR B 1 134 ? 15.203 -27.531 -12.297 1 44.91 134 THR B O 1
ATOM 2144 N N . ALA B 1 135 ? 14.008 -28.078 -13.555 1 41.56 135 ALA B N 1
ATOM 2145 C CA . ALA B 1 135 ? 14.508 -29.438 -13.781 1 41.56 135 ALA B CA 1
ATOM 2146 C C . ALA B 1 135 ? 15.781 -29.422 -14.633 1 41.56 135 ALA B C 1
ATOM 2148 O O . ALA B 1 135 ? 16.484 -30.422 -14.719 1 41.56 135 ALA B O 1
ATOM 2149 N N . LEU B 1 136 ? 16 -28.5 -15.477 1 38.66 136 LEU B N 1
ATOM 2150 C CA . LEU B 1 136 ? 17.281 -28.547 -16.172 1 38.66 136 LEU B CA 1
ATOM 2151 C C . LEU B 1 136 ? 18.438 -28.25 -15.219 1 38.66 136 LEU B C 1
ATOM 2153 O O . LEU B 1 136 ? 19.609 -28.25 -15.625 1 38.66 136 LEU B O 1
ATOM 2157 N N . ASP B 1 137 ? 18.266 -27.812 -14.094 1 40.94 137 ASP B N 1
ATOM 2158 C CA . ASP B 1 137 ? 19.438 -27.828 -13.227 1 40.94 137 ASP B CA 1
ATOM 2159 C C . ASP B 1 137 ? 19.906 -29.266 -12.961 1 40.94 137 ASP B C 1
ATOM 2161 O O . ASP B 1 137 ? 21.047 -29.484 -12.555 1 40.94 137 ASP B O 1
ATOM 2165 N N . LEU B 1 138 ? 19.062 -30.281 -12.961 1 36.97 138 LEU B N 1
ATOM 2166 C CA . LEU B 1 138 ? 19.562 -31.656 -12.836 1 36.97 138 LEU B CA 1
ATOM 2167 C C . LEU B 1 138 ? 20.312 -32.062 -14.094 1 36.97 138 LEU B C 1
ATOM 2169 O O . LEU B 1 138 ? 21.234 -32.875 -14.023 1 36.97 138 LEU B O 1
ATOM 2173 N N . MET B 1 139 ? 19.875 -31.766 -15.336 1 38.31 139 MET B N 1
ATOM 2174 C CA . MET B 1 139 ? 20.594 -32.438 -16.422 1 38.31 139 MET B CA 1
ATOM 2175 C C . MET B 1 139 ? 22 -31.891 -16.578 1 38.31 139 MET B C 1
ATOM 2177 O O . MET B 1 139 ? 22.797 -32.406 -17.359 1 38.31 139 MET B O 1
ATOM 2181 N N . ARG B 1 140 ? 22.344 -30.641 -16.141 1 35.84 140 ARG B N 1
ATOM 2182 C CA . ARG B 1 140 ? 23.75 -30.344 -16.359 1 35.84 140 ARG B CA 1
ATOM 2183 C C . ARG B 1 140 ? 24.641 -30.969 -15.289 1 35.84 140 ARG B C 1
ATOM 2185 O O . ARG B 1 140 ? 25.844 -30.766 -15.266 1 35.84 140 ARG B O 1
ATOM 2192 N N . GLU B 1 141 ? 24.172 -31.797 -14.289 1 28.34 141 GLU B N 1
ATOM 2193 C CA . GLU B 1 141 ? 25.266 -32.656 -13.812 1 28.34 141 GLU B CA 1
ATOM 2194 C C . GLU B 1 141 ? 25.531 -33.812 -14.781 1 28.34 141 GLU B C 1
ATOM 2196 O O . GLU B 1 141 ? 24.594 -34.375 -15.336 1 28.34 141 GLU B O 1
#

Solvent-accessible surface area (backbone atoms only — not comparable to full-atom values): 14949 Å² total; per-residue (Å²): 128,81,78,73,68,54,49,42,12,31,48,73,44,98,65,57,70,65,41,69,74,47,75,41,60,59,15,36,29,43,69,84,37,59,35,65,43,18,32,34,36,50,62,36,40,44,38,36,31,69,48,87,53,64,86,54,62,41,58,64,66,51,29,49,63,74,34,32,56,70,77,38,50,34,37,31,33,9,47,8,71,45,67,67,88,68,60,63,68,43,54,48,50,38,45,74,71,56,24,45,76,47,82,27,24,19,76,57,22,49,52,51,47,38,51,40,42,73,69,68,45,53,50,30,35,42,38,31,37,33,56,73,75,60,64,64,69,60,66,77,104,130,80,76,74,68,54,51,42,12,31,50,75,46,98,63,57,70,66,40,69,74,47,75,41,60,61,15,37,29,43,71,83,36,58,35,69,42,19,31,35,36,50,61,35,38,44,40,36,32,69,47,87,54,64,87,53,63,41,58,65,66,50,30,47,62,74,34,31,55,70,78,39,50,33,38,32,33,10,47,9,72,44,69,66,89,68,62,63,69,45,54,4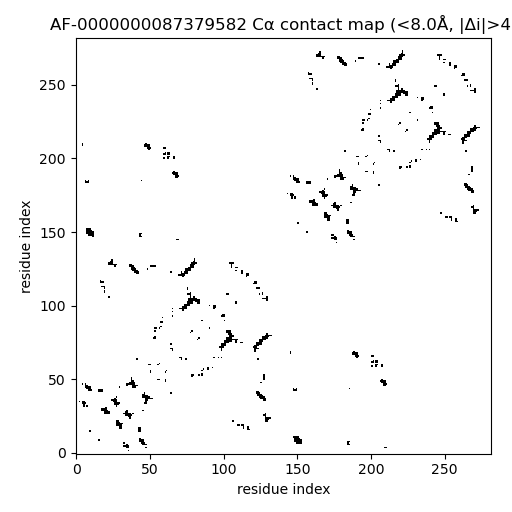9,52,39,44,73,72,56,26,44,76,47,80,28,24,18,75,57,23,49,52,49,47,38,51,41,41,74,69,69,47,54,48,29,35,42,37,31,38,33,55,72,76,62,64,64,66,61,66,76,103